Protein AF-A0A8G1UGL1-F1 (afdb_monomer)

Radius of gyration: 25.98 Å; Cα contacts (8 Å, |Δi|>4): 449; chains: 1; bounding box: 51×58×75 Å

Foldseek 3Di:
DQDPPPRDDDDPDPVPLLDDDPPPPDDDDDDDDDDDDDDPDFAAPLPLPDPQVQFADDVQDDPVCNVPHGQCFQDKHWTADPPPRDIDIGGSVCCQPPNDDPVCNVVVVVVVVVVLVVQQPAFLCVDPQSVVFADFPDDSRPAGQNHPQAWGWTQDPVRATDTGGNVCCVVPNDLVVLVVVLVVVLVVVVVVVPADQQADPLQQSFADPRSQGPDDSNPAHLCFQDWGWGAQSRPRDIDIGTSVVCVDDQNASDPVVQFHPQFCCVPPVPQQSQFDPVDPDHSRNHHLQDDDPDFTKGAAPQHRVQIDTHHSPCVSSPDHRPVCVVVDDGPVRVVVQVVCCVVPPPDDPPDDDDDPVDDPPDD

Solvent-accessible surface area (backbone atoms only — not comparable to full-atom values): 21848 Å² total; per-residue (Å²): 91,67,41,92,86,80,64,50,75,56,67,94,51,87,78,52,78,79,58,76,79,78,81,78,66,79,90,76,89,89,81,93,71,90,76,79,88,73,82,81,80,78,59,42,42,81,80,51,85,52,79,59,63,73,26,57,27,69,92,74,37,56,68,70,54,57,74,64,35,29,59,75,29,77,58,71,46,42,32,28,36,81,88,79,60,54,73,48,76,46,30,45,33,49,45,67,81,59,70,69,46,88,78,53,43,61,55,55,48,51,55,51,51,54,51,50,56,51,31,36,73,34,32,31,58,79,37,65,80,50,44,74,21,56,60,47,93,66,63,43,73,80,41,36,29,50,47,87,74,55,68,41,38,28,38,44,97,87,71,47,72,48,75,39,24,55,46,56,38,73,78,62,44,55,63,66,60,49,50,52,47,55,50,48,56,47,51,52,51,54,68,73,58,80,56,82,54,54,47,58,74,71,65,57,66,20,53,30,92,71,76,41,62,86,65,49,64,68,82,41,48,44,77,32,79,59,73,42,40,32,24,30,84,88,80,63,58,67,50,78,48,25,46,34,60,56,74,39,89,84,21,58,56,30,85,86,76,62,24,29,56,73,9,20,37,74,78,37,52,68,62,37,70,19,51,30,84,88,39,96,62,58,44,42,62,38,44,42,70,48,87,64,101,62,72,42,43,31,31,33,88,84,42,73,86,49,64,50,73,52,52,45,47,53,45,68,70,65,57,73,56,65,68,49,61,74,72,58,67,49,66,68,56,49,50,54,43,53,54,38,25,74,77,62,54,88,58,57,94,92,62,89,80,88,53,88,89,66,67,78,81,80,129

InterPro domains:
  IPR013087 Zinc finger C2H2-type [PS50157] (79-113)
  IPR025487 Treble clef zinc finger domain [PF14311] (55-106)
  IPR025487 Treble clef zinc finger domain [PF14311] (203-258)
  IPR025487 Treble clef zinc finger domain [PF14311] (272-326)

Mean predicted aligned error: 18.3 Å

Organism: NCBI:txid88074

pLDDT: mean 78.9, std 17.74, range [33.59, 98.06]

Structure (mmCIF, N/CA/C/O backbone):
data_AF-A0A8G1UGL1-F1
#
_entry.id   AF-A0A8G1UGL1-F1
#
loop_
_atom_site.group_PDB
_atom_site.id
_atom_site.type_symbol
_atom_site.label_atom_id
_atom_site.label_alt_id
_atom_site.label_comp_id
_atom_site.label_asym_id
_atom_site.label_entity_id
_atom_site.label_seq_id
_atom_site.pdbx_PDB_ins_code
_atom_site.Cartn_x
_atom_site.Cartn_y
_atom_site.Cartn_z
_atom_site.occupancy
_atom_site.B_iso_or_equiv
_atom_site.auth_seq_id
_atom_site.auth_comp_id
_atom_site.auth_asym_id
_atom_site.auth_atom_id
_atom_site.pdbx_PDB_model_num
ATOM 1 N N . MET A 1 1 ? -4.322 27.533 -19.046 1.00 50.72 1 MET A N 1
ATOM 2 C CA . MET A 1 1 ? -4.828 26.417 -18.197 1.00 50.72 1 MET A CA 1
ATOM 3 C C . MET A 1 1 ? -5.313 26.985 -16.861 1.00 50.72 1 MET A C 1
ATOM 5 O O . MET A 1 1 ? -4.743 27.972 -16.410 1.00 50.72 1 MET A O 1
ATOM 9 N N . ARG A 1 2 ? -6.354 26.414 -16.229 1.00 51.00 2 ARG A N 1
ATOM 10 C CA . ARG A 1 2 ? -6.840 26.853 -14.901 1.00 51.00 2 ARG A CA 1
ATOM 11 C C . ARG A 1 2 ? -6.054 26.141 -13.797 1.00 51.00 2 ARG A C 1
ATOM 13 O O . ARG A 1 2 ? -6.023 24.913 -13.769 1.00 51.00 2 ARG A O 1
ATOM 20 N N . CYS A 1 3 ? -5.426 26.889 -12.893 1.00 52.41 3 CYS A N 1
ATOM 21 C CA . CYS A 1 3 ? -4.728 26.309 -11.745 1.00 52.41 3 CYS A CA 1
ATOM 22 C C . CYS A 1 3 ? -5.731 25.614 -10.808 1.00 52.41 3 CYS A C 1
ATOM 24 O O . CYS A 1 3 ? -6.671 26.253 -10.334 1.00 52.41 3 CYS A O 1
ATOM 26 N N . ARG A 1 4 ? -5.524 24.325 -10.500 1.00 46.50 4 ARG A N 1
ATOM 27 C CA . ARG A 1 4 ? -6.403 23.548 -9.600 1.00 46.50 4 ARG A CA 1
ATOM 28 C C . ARG A 1 4 ? -6.321 23.970 -8.125 1.00 46.50 4 ARG A C 1
ATOM 30 O O . ARG A 1 4 ? -7.169 23.558 -7.349 1.00 46.50 4 ARG A O 1
ATOM 37 N N . TYR A 1 5 ? -5.326 24.778 -7.745 1.00 43.59 5 TYR A N 1
ATOM 38 C CA . TYR A 1 5 ? -5.121 25.212 -6.359 1.00 43.59 5 TYR A CA 1
ATOM 39 C C . TYR A 1 5 ? -5.751 26.582 -6.056 1.00 43.59 5 TYR A C 1
ATOM 41 O O . TYR A 1 5 ? -6.442 26.732 -5.057 1.00 43.59 5 TYR A O 1
ATOM 49 N N . CYS A 1 6 ? -5.560 27.583 -6.923 1.00 57.44 6 CYS A N 1
ATOM 50 C CA . CYS A 1 6 ? -6.091 28.941 -6.718 1.00 57.44 6 CYS A CA 1
ATOM 51 C C . CYS A 1 6 ? -7.208 29.337 -7.699 1.00 57.44 6 CYS A C 1
ATOM 53 O O . CYS A 1 6 ? -7.728 30.445 -7.627 1.00 57.44 6 CYS A O 1
ATOM 55 N N . GLY A 1 7 ? -7.556 28.471 -8.655 1.00 47.75 7 GLY A N 1
ATOM 56 C CA . GLY A 1 7 ? -8.639 28.706 -9.610 1.00 47.75 7 GLY A CA 1
ATOM 57 C C . GLY A 1 7 ? -8.358 29.760 -10.687 1.00 47.75 7 GLY A C 1
ATOM 58 O O . GLY A 1 7 ? -9.221 29.951 -11.544 1.00 47.75 7 GLY A O 1
ATOM 59 N N . ARG A 1 8 ? -7.184 30.412 -10.686 1.00 48.78 8 ARG A N 1
ATOM 60 C CA . ARG A 1 8 ? -6.799 31.430 -11.680 1.00 48.78 8 ARG A CA 1
ATOM 61 C C . ARG A 1 8 ? -6.580 30.797 -13.057 1.00 48.78 8 ARG A C 1
ATOM 63 O O . ARG A 1 8 ? -5.917 29.762 -13.173 1.00 48.78 8 ARG A O 1
ATOM 70 N N . LEU A 1 9 ? -7.136 31.421 -14.091 1.00 48.19 9 LEU A N 1
ATOM 71 C CA . LEU A 1 9 ? -6.815 31.134 -15.488 1.00 48.19 9 LEU A CA 1
ATOM 72 C C . LEU A 1 9 ? -5.505 31.854 -15.815 1.00 48.19 9 LEU A C 1
ATOM 74 O O . LEU A 1 9 ? -5.439 33.070 -15.682 1.00 48.19 9 LEU A O 1
ATOM 78 N N . SER A 1 10 ? -4.464 31.125 -16.207 1.00 48.38 10 SER A N 1
ATOM 79 C CA . SER A 1 10 ? -3.247 31.748 -16.732 1.00 48.38 10 SER A CA 1
ATOM 80 C C . SER A 1 10 ? -2.809 31.053 -18.014 1.00 48.38 10 SER A C 1
ATOM 82 O O . SER A 1 10 ? -2.496 29.856 -18.025 1.00 48.38 10 SER A O 1
ATOM 84 N N . ALA A 1 11 ? -2.899 31.806 -19.102 1.00 42.78 11 ALA A N 1
ATOM 85 C CA . ALA A 1 11 ? -1.934 31.888 -20.193 1.00 42.78 11 ALA A CA 1
ATOM 86 C C . ALA A 1 11 ? -2.434 33.028 -21.092 1.00 42.78 11 ALA A C 1
ATOM 88 O O . ALA A 1 11 ? -3.469 32.861 -21.732 1.00 42.78 11 ALA A O 1
ATOM 89 N N . GLU A 1 12 ? -1.751 34.175 -21.104 1.00 42.44 12 GLU A N 1
ATOM 90 C CA . GLU A 1 12 ? -2.015 35.220 -22.108 1.00 42.44 12 GLU A CA 1
ATOM 91 C C . GLU A 1 12 ? -1.013 35.139 -23.267 1.00 42.44 12 GLU A C 1
ATOM 93 O O . GLU A 1 12 ? -1.316 35.613 -24.360 1.00 42.44 12 GLU A O 1
ATOM 98 N N . ARG A 1 13 ? 0.153 34.489 -23.094 1.00 44.22 13 ARG A N 1
ATOM 99 C CA . ARG A 1 13 ? 1.129 34.266 -24.178 1.00 44.22 13 ARG A CA 1
ATOM 100 C C . ARG A 1 13 ? 1.785 32.887 -24.095 1.00 44.22 13 ARG A C 1
ATOM 102 O O . ARG A 1 13 ? 1.887 32.289 -23.026 1.00 44.22 13 ARG A O 1
ATOM 109 N N . LEU A 1 14 ? 2.280 32.393 -25.235 1.00 37.72 14 LEU A N 1
ATOM 110 C CA . LEU A 1 14 ? 2.924 31.072 -25.352 1.00 37.72 14 LEU A CA 1
ATOM 111 C C . LEU A 1 14 ? 4.138 30.877 -24.413 1.00 37.72 14 LEU A C 1
ATOM 113 O O . LEU A 1 14 ? 4.457 29.740 -24.076 1.00 37.72 14 LEU A O 1
ATOM 117 N N . GLY A 1 15 ? 4.790 31.958 -23.965 1.00 40.31 15 GLY A N 1
ATOM 118 C CA . GLY A 1 15 ? 5.927 31.919 -23.033 1.00 40.31 15 GLY A CA 1
ATOM 119 C C . GLY A 1 15 ? 5.568 31.616 -21.569 1.00 40.31 15 GLY A C 1
ATOM 120 O O . GLY A 1 15 ? 6.438 31.203 -20.806 1.00 40.31 15 GLY A O 1
ATOM 121 N N . ASP A 1 16 ? 4.296 31.735 -21.175 1.00 43.19 16 ASP A N 1
ATOM 122 C CA . ASP A 1 16 ? 3.848 31.518 -19.786 1.00 43.19 16 ASP A CA 1
ATOM 123 C C . ASP A 1 16 ? 3.685 30.031 -19.424 1.00 43.19 16 ASP A C 1
ATOM 125 O O . ASP A 1 16 ? 3.410 29.678 -18.277 1.00 43.19 16 ASP A O 1
ATOM 129 N N . ILE A 1 17 ? 3.841 29.132 -20.399 1.00 46.78 17 ILE A N 1
ATOM 130 C CA . ILE A 1 17 ? 3.654 27.684 -20.231 1.00 46.78 17 ILE A CA 1
ATOM 131 C C . ILE A 1 17 ? 4.825 27.058 -19.444 1.00 46.78 17 ILE A C 1
ATOM 133 O O . ILE A 1 17 ? 4.663 25.994 -18.849 1.00 46.78 17 ILE A O 1
ATOM 137 N N . ALA A 1 18 ? 5.982 27.732 -19.384 1.00 41.12 18 ALA A N 1
ATOM 138 C CA . ALA A 1 18 ? 7.197 27.220 -18.743 1.00 41.12 18 ALA A CA 1
ATOM 139 C C . ALA A 1 18 ? 7.292 27.488 -17.227 1.00 41.12 18 ALA A C 1
ATOM 141 O O . ALA A 1 18 ? 8.116 26.871 -16.555 1.00 41.12 18 ALA A O 1
ATOM 142 N N . PHE A 1 19 ? 6.453 28.361 -16.660 1.00 44.94 19 PHE A N 1
ATOM 143 C CA . PHE A 1 19 ? 6.471 28.665 -15.226 1.00 44.94 19 PHE A CA 1
ATOM 144 C C . PHE A 1 19 ? 5.104 28.387 -14.598 1.00 44.94 19 PHE A C 1
ATOM 146 O O . PHE A 1 19 ? 4.123 29.091 -14.828 1.00 44.94 19 PHE A O 1
ATOM 153 N N . GLY A 1 20 ? 5.046 27.333 -13.782 1.00 50.69 20 GLY A N 1
ATOM 154 C CA . GLY A 1 20 ? 3.860 26.961 -13.016 1.00 50.69 20 GLY A CA 1
ATOM 155 C C . GLY A 1 20 ? 3.333 28.092 -12.119 1.00 50.69 20 GLY A C 1
ATOM 156 O O . GLY A 1 20 ? 4.034 29.038 -11.761 1.00 50.69 20 GLY A O 1
ATOM 157 N N . CYS A 1 21 ? 2.058 27.990 -11.739 1.00 51.22 21 CYS A N 1
ATOM 158 C CA . CYS A 1 21 ? 1.380 28.973 -10.895 1.00 51.22 21 CYS A CA 1
ATOM 159 C C . CYS A 1 21 ? 2.140 29.213 -9.570 1.00 51.22 21 CYS A C 1
ATOM 161 O O . CYS A 1 21 ? 2.372 28.279 -8.805 1.00 51.22 21 CYS A O 1
ATOM 163 N N . ARG A 1 22 ? 2.469 30.477 -9.254 1.00 47.06 22 ARG A N 1
ATOM 164 C CA . ARG A 1 22 ? 3.267 30.887 -8.074 1.00 47.06 22 ARG A CA 1
ATOM 165 C C . ARG A 1 22 ? 2.589 30.683 -6.706 1.00 47.06 22 ARG A C 1
ATOM 167 O O . ARG A 1 22 ? 3.134 31.095 -5.688 1.00 47.06 22 ARG A O 1
ATOM 174 N N . CYS A 1 23 ? 1.423 30.040 -6.634 1.00 55.84 23 CYS A N 1
ATOM 175 C CA . CYS A 1 23 ? 0.722 29.792 -5.366 1.00 55.84 23 CYS A CA 1
ATOM 176 C C . CYS A 1 23 ? 1.407 28.750 -4.457 1.00 55.84 23 CYS A C 1
ATOM 178 O O . CYS A 1 23 ? 0.909 28.483 -3.368 1.00 55.84 23 CYS A O 1
ATOM 180 N N . GLY A 1 24 ? 2.532 28.166 -4.886 1.00 47.84 24 GLY A N 1
ATOM 181 C CA . GLY A 1 24 ? 3.342 27.230 -4.098 1.00 47.84 24 GLY A CA 1
ATOM 182 C C . GLY A 1 24 ? 4.200 27.862 -2.991 1.00 47.84 24 GLY A C 1
ATOM 183 O O . GLY A 1 24 ? 4.843 27.127 -2.249 1.00 47.84 24 GLY A O 1
ATOM 184 N N . ALA A 1 25 ? 4.217 29.191 -2.837 1.00 40.88 25 ALA A N 1
ATOM 185 C CA . ALA A 1 25 ? 4.893 29.844 -1.717 1.00 40.88 25 ALA A CA 1
ATOM 186 C C . ALA A 1 25 ? 3.959 29.941 -0.491 1.00 40.88 25 ALA A C 1
ATOM 188 O O . ALA A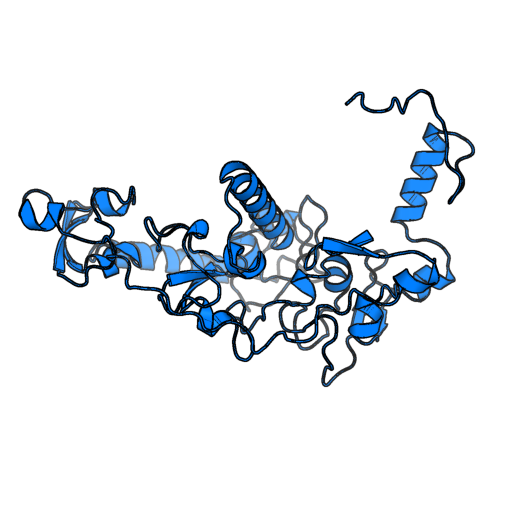 1 25 ? 3.103 30.815 -0.406 1.00 40.88 25 ALA A O 1
ATOM 189 N N . ASN A 1 26 ? 4.114 28.978 0.420 1.00 37.75 26 ASN A N 1
ATOM 190 C CA . ASN A 1 26 ? 3.747 28.965 1.845 1.00 37.75 26 ASN A CA 1
ATOM 191 C C . ASN A 1 26 ? 2.849 30.120 2.380 1.00 37.75 26 ASN A C 1
ATOM 193 O O . ASN A 1 26 ? 3.373 31.167 2.766 1.00 37.75 26 ASN A O 1
ATOM 197 N N . PRO A 1 27 ? 1.519 29.941 2.522 1.00 37.22 27 PRO A N 1
ATOM 198 C CA . PRO A 1 27 ? 0.673 30.913 3.204 1.00 37.22 27 PRO A CA 1
ATOM 199 C C . PRO A 1 27 ? 0.643 30.616 4.709 1.00 37.22 27 PRO A C 1
ATOM 201 O O . PRO A 1 27 ? -0.285 29.988 5.219 1.00 37.22 27 PRO A O 1
ATOM 204 N N . SER A 1 28 ? 1.657 31.071 5.446 1.00 42.12 28 SER A N 1
ATOM 205 C CA . SER A 1 28 ? 1.551 31.176 6.904 1.00 42.12 28 SER A CA 1
ATOM 206 C C . SER A 1 28 ? 1.088 32.584 7.292 1.00 42.12 28 SER A C 1
ATOM 208 O O . SER A 1 28 ? 1.589 33.567 6.755 1.00 42.12 28 SER A O 1
ATOM 210 N N . ARG A 1 29 ? 0.183 32.639 8.279 1.00 37.12 29 ARG A N 1
ATOM 211 C CA . ARG A 1 29 ? -0.306 33.821 9.019 1.00 37.12 29 ARG A CA 1
ATOM 212 C C . ARG A 1 29 ? -1.273 34.765 8.295 1.00 37.12 29 ARG A C 1
ATOM 214 O O . ARG A 1 29 ? -0.925 35.884 7.960 1.00 37.12 29 ARG A O 1
ATOM 221 N N . ALA A 1 30 ? -2.543 34.366 8.240 1.00 35.00 30 ALA A N 1
ATOM 222 C CA . ALA A 1 30 ? -3.666 35.254 8.578 1.00 35.00 30 ALA A CA 1
ATOM 223 C C . ALA A 1 30 ? -4.968 34.442 8.644 1.00 35.00 30 ALA A C 1
ATOM 225 O O . ALA A 1 30 ? -5.634 34.260 7.630 1.00 35.00 30 ALA A O 1
ATOM 226 N N . LYS A 1 31 ? -5.286 33.917 9.835 1.00 33.59 31 LYS A N 1
ATOM 227 C CA . LYS A 1 31 ? -6.639 33.653 10.379 1.00 33.59 31 LYS A CA 1
ATOM 228 C C . LYS A 1 31 ? -6.537 32.634 11.513 1.00 33.59 31 LYS A C 1
ATOM 230 O O . LYS A 1 31 ? -6.912 31.473 11.383 1.00 33.59 31 LYS A O 1
ATOM 235 N N . GLN A 1 32 ? -6.040 33.093 12.657 1.00 36.75 32 GLN A N 1
ATOM 236 C CA . GLN A 1 32 ? -6.561 32.581 13.917 1.00 36.75 32 GLN A CA 1
ATOM 237 C C . GLN A 1 32 ? -7.881 33.312 14.150 1.00 36.75 32 GLN A C 1
ATOM 239 O O . GLN A 1 32 ? -7.888 34.501 14.436 1.00 36.75 32 GLN A O 1
ATOM 244 N N . THR A 1 33 ? -8.998 32.616 13.960 1.00 34.00 33 THR A N 1
ATOM 245 C CA . THR A 1 33 ? -10.257 33.004 14.600 1.00 34.00 33 THR A CA 1
ATOM 246 C C . THR A 1 33 ? -10.760 31.797 15.369 1.00 34.00 33 THR A C 1
ATOM 248 O O . THR A 1 33 ? -10.736 30.664 14.885 1.00 34.00 33 THR A O 1
ATOM 251 N N . SER A 1 34 ? -11.090 32.066 16.623 1.00 38.91 34 SER A N 1
ATOM 252 C CA . SER A 1 34 ? -11.617 31.162 17.630 1.00 38.91 34 SER A CA 1
ATOM 253 C C . SER A 1 34 ? -12.810 30.366 17.095 1.00 38.91 34 SER A C 1
ATOM 255 O O . SER A 1 34 ? -13.723 30.912 16.481 1.00 38.91 34 SER A O 1
ATOM 257 N N . HIS A 1 35 ? -12.822 29.054 17.328 1.00 34.75 35 HIS A N 1
ATOM 258 C CA . HIS A 1 35 ? -14.049 28.264 17.240 1.00 34.75 35 HIS A CA 1
ATOM 259 C C . HIS A 1 35 ? -14.499 27.913 18.651 1.00 34.75 35 HIS A C 1
ATOM 261 O O . HIS A 1 35 ? -13.735 27.339 19.428 1.00 34.75 35 HIS A O 1
ATOM 267 N N . ALA A 1 36 ? -15.744 28.277 18.953 1.00 37.69 36 ALA A N 1
ATOM 268 C CA . ALA A 1 36 ? -16.461 27.844 20.139 1.00 37.69 36 ALA A CA 1
ATOM 269 C C . ALA A 1 36 ? -16.595 26.304 20.155 1.00 37.69 36 ALA A C 1
ATOM 271 O O . ALA A 1 36 ? -16.650 25.675 19.090 1.00 37.69 36 ALA A O 1
ATOM 272 N N . PRO A 1 37 ? -16.623 25.670 21.339 1.00 36.72 37 PRO A N 1
ATOM 273 C CA . PRO A 1 37 ? -16.611 24.221 21.452 1.00 36.72 37 PRO A CA 1
ATOM 274 C C . PRO A 1 37 ? -17.974 23.641 21.055 1.00 36.72 37 PRO A C 1
ATOM 276 O O . PRO A 1 37 ? -18.931 23.685 21.818 1.00 36.72 37 PRO A O 1
ATOM 279 N N . GLY A 1 38 ? -18.054 23.066 19.854 1.00 42.56 38 GLY A N 1
ATOM 280 C CA . GLY A 1 38 ? -19.166 22.202 19.462 1.00 42.56 38 GLY A CA 1
ATOM 281 C C . GLY A 1 38 ? -19.115 20.880 20.231 1.00 42.56 38 GLY A C 1
ATOM 282 O O . GLY A 1 38 ? -18.071 20.223 20.299 1.00 42.56 38 GLY A O 1
ATOM 283 N N . GLU A 1 39 ? -20.244 20.492 20.812 1.00 44.34 39 GLU A N 1
ATOM 284 C CA . GLU A 1 39 ? -20.406 19.298 21.636 1.00 44.34 39 GLU A CA 1
ATOM 285 C C . GLU A 1 39 ? -20.022 18.024 20.850 1.00 44.34 39 GLU A C 1
ATOM 287 O O . GLU A 1 39 ? -20.611 17.677 19.821 1.00 44.34 39 GLU A O 1
ATOM 292 N N . LYS A 1 40 ? -18.967 17.326 21.294 1.00 46.97 40 LYS A N 1
ATOM 293 C CA . LYS A 1 40 ? -18.433 16.124 20.629 1.00 46.97 40 LYS A CA 1
ATOM 294 C C . LYS A 1 40 ? -19.416 14.957 20.771 1.00 46.97 40 LYS A C 1
ATOM 296 O O . LYS A 1 40 ? -19.294 14.154 21.695 1.00 46.97 40 LYS A O 1
ATOM 301 N N . ARG A 1 41 ? -20.358 14.810 19.836 1.00 56.25 41 ARG A N 1
ATOM 302 C CA . ARG A 1 41 ? -21.229 13.625 19.770 1.00 56.25 41 ARG A CA 1
ATOM 303 C C . ARG A 1 41 ? -20.378 12.370 19.530 1.00 56.25 41 ARG A C 1
ATOM 305 O O . ARG A 1 41 ? -19.738 12.231 18.487 1.00 56.25 41 ARG A O 1
ATOM 312 N N . ARG A 1 42 ? -20.326 11.487 20.531 1.00 71.75 42 ARG A N 1
ATOM 313 C CA . ARG A 1 42 ? -19.524 10.255 20.525 1.00 71.75 42 ARG A CA 1
ATOM 314 C C . ARG A 1 42 ? -20.134 9.232 19.566 1.00 71.75 42 ARG A C 1
ATOM 316 O O . ARG A 1 42 ? -21.347 9.047 19.534 1.00 71.75 42 ARG A O 1
ATOM 323 N N . GLU A 1 43 ? -19.295 8.563 18.788 1.00 83.50 43 GLU A N 1
ATOM 324 C CA . GLU A 1 43 ? -19.741 7.523 17.871 1.00 83.50 43 GLU A CA 1
ATOM 325 C C . GLU A 1 43 ? -19.937 6.187 18.592 1.00 83.50 43 GLU A C 1
ATOM 327 O O . GLU A 1 43 ? -18.978 5.613 19.109 1.00 83.50 43 GLU A O 1
ATOM 332 N N . LEU A 1 44 ? -21.171 5.681 18.572 1.00 90.31 44 LEU A N 1
ATOM 333 C CA . LEU A 1 44 ? -21.541 4.416 19.203 1.00 90.31 44 LEU A CA 1
ATOM 334 C C . LEU A 1 44 ? -21.216 3.213 18.309 1.00 90.31 44 LEU A C 1
ATOM 336 O O . LEU A 1 44 ? -21.526 3.221 17.114 1.00 90.31 44 LEU A O 1
ATOM 340 N N . LEU A 1 45 ? -20.673 2.162 18.924 1.00 86.38 45 LEU A N 1
ATOM 341 C CA . LEU A 1 45 ? -20.312 0.890 18.299 1.00 86.38 45 LEU A CA 1
ATOM 342 C C . LEU A 1 45 ? -21.498 0.287 17.545 1.00 86.38 45 LEU A C 1
ATOM 344 O O . LEU A 1 45 ? -21.374 -0.033 16.366 1.00 86.38 45 LEU A O 1
ATOM 348 N N . LYS A 1 46 ? -22.668 0.226 18.186 1.00 86.75 46 LYS A N 1
ATOM 349 C CA . LYS A 1 46 ? -23.880 -0.395 17.640 1.00 86.75 46 LYS A CA 1
ATOM 350 C C . LYS A 1 46 ? -24.391 0.185 16.315 1.00 86.75 46 LYS A C 1
ATOM 352 O O . LYS A 1 46 ? -25.043 -0.528 15.566 1.00 86.75 46 LYS A O 1
ATOM 357 N N . ASN A 1 47 ? -24.047 1.434 15.972 1.00 83.44 47 ASN A N 1
ATOM 358 C CA . ASN A 1 47 ? -24.373 2.012 14.654 1.00 83.44 47 ASN A CA 1
ATOM 359 C C . ASN A 1 47 ? -23.114 2.278 13.808 1.00 83.44 47 ASN A C 1
ATOM 361 O O . ASN A 1 47 ? -23.051 3.264 13.077 1.00 83.44 47 ASN A O 1
ATOM 365 N N . SER A 1 48 ? -22.075 1.454 13.962 1.00 79.31 48 SER A N 1
ATOM 366 C CA . SER A 1 48 ? -20.858 1.526 13.138 1.00 79.31 48 SER A CA 1
ATOM 367 C C . SER A 1 48 ? -20.959 0.726 11.832 1.00 79.31 48 SER A C 1
ATOM 369 O O . SER A 1 48 ? -20.229 1.022 10.894 1.00 79.31 48 SER A O 1
ATOM 371 N N . GLY A 1 49 ? -21.835 -0.287 11.765 1.00 79.19 49 GLY A N 1
ATOM 372 C CA . GLY A 1 49 ? -21.925 -1.206 10.621 1.00 79.19 49 GLY A CA 1
ATOM 373 C C . GLY A 1 49 ? -20.689 -2.098 10.432 1.00 79.19 49 GLY A C 1
ATOM 374 O O . GLY A 1 49 ? -20.531 -2.716 9.384 1.00 79.19 49 GLY A O 1
ATOM 375 N N . LEU A 1 50 ? -19.788 -2.153 11.418 1.00 81.25 50 LEU A N 1
ATOM 376 C CA . LEU A 1 50 ? -18.529 -2.883 11.303 1.00 81.25 50 LEU A CA 1
ATOM 377 C C . LEU A 1 50 ? -18.723 -4.396 11.509 1.00 81.25 50 LEU A C 1
ATOM 379 O O . LEU A 1 50 ? -19.519 -4.794 12.360 1.00 81.25 50 LEU A O 1
ATOM 383 N N . PRO A 1 51 ? -17.920 -5.256 10.847 1.00 81.31 51 PRO A N 1
ATOM 384 C CA . PRO A 1 51 ? -17.996 -6.713 11.018 1.00 81.31 51 PRO A CA 1
ATOM 385 C C . PRO A 1 51 ? -17.823 -7.197 12.467 1.00 81.31 51 PRO A C 1
ATOM 387 O O . PRO A 1 51 ? -18.299 -8.269 12.831 1.00 81.31 51 PRO A O 1
ATOM 390 N N . VAL A 1 52 ? -17.170 -6.394 13.316 1.00 86.38 52 VAL A N 1
ATOM 391 C CA . VAL A 1 52 ? -16.978 -6.676 14.748 1.00 86.38 52 VAL A CA 1
ATOM 392 C C . VAL A 1 52 ? -18.302 -6.794 15.517 1.00 86.38 52 VAL A C 1
ATOM 394 O O . VAL A 1 52 ? -18.338 -7.416 16.573 1.00 86.38 52 VAL A O 1
ATOM 397 N N . LEU A 1 53 ? -19.405 -6.244 14.992 1.00 89.81 53 LEU A N 1
ATOM 398 C CA . LEU A 1 53 ? -20.728 -6.366 15.614 1.00 89.81 53 LEU A CA 1
ATOM 399 C C . LEU A 1 53 ? -21.191 -7.822 15.698 1.00 89.81 53 LEU A C 1
ATOM 401 O O . LEU A 1 53 ? -21.799 -8.197 16.694 1.00 89.81 53 LEU A O 1
ATOM 405 N N . GLY A 1 54 ? -20.819 -8.660 14.724 1.00 90.31 54 GLY A N 1
ATOM 406 C CA . GLY A 1 54 ? -21.111 -10.097 14.753 1.00 90.31 54 GLY A CA 1
ATOM 407 C C . GLY A 1 54 ? -20.373 -10.866 15.855 1.00 90.31 54 GLY A C 1
ATOM 408 O O . GLY A 1 54 ? -20.696 -12.020 16.110 1.00 90.31 54 GLY A O 1
ATOM 409 N N . TRP A 1 55 ? -19.397 -10.239 16.518 1.00 95.06 55 TRP A N 1
ATOM 410 C CA . TRP A 1 55 ? -18.647 -10.833 17.624 1.00 95.06 55 TRP A CA 1
ATOM 411 C C . TRP A 1 55 ? -19.192 -10.413 18.994 1.00 95.06 55 TRP A C 1
ATOM 413 O O . TRP A 1 55 ? -18.724 -10.921 20.013 1.00 95.06 55 TRP A O 1
ATOM 423 N N . TRP A 1 56 ? -20.124 -9.456 19.067 1.00 95.12 56 TRP A N 1
ATOM 424 C CA . TRP A 1 56 ? -20.615 -8.950 20.348 1.00 95.12 56 TRP A CA 1
ATOM 425 C C . TRP A 1 56 ? -21.415 -10.022 21.097 1.00 95.12 56 TRP A C 1
ATOM 427 O O . TRP A 1 56 ? -22.393 -10.563 20.581 1.00 95.12 56 TRP A O 1
ATOM 437 N N . HIS A 1 57 ? -21.044 -10.312 22.346 1.00 95.88 57 HIS A N 1
ATOM 438 C CA . HIS A 1 57 ? -21.780 -11.283 23.154 1.00 95.88 57 HIS A CA 1
ATOM 439 C C . HIS A 1 57 ? -22.945 -10.608 23.892 1.00 95.88 57 HIS A C 1
ATOM 441 O O . HIS A 1 57 ? -22.776 -10.110 25.004 1.00 95.88 57 HIS A O 1
ATOM 447 N N . HIS A 1 58 ? -24.139 -10.602 23.294 1.00 93.38 58 HIS A N 1
ATOM 448 C CA . HIS A 1 58 ? -25.311 -9.904 23.850 1.00 93.38 58 HIS A CA 1
ATOM 449 C C . HIS A 1 58 ? -25.742 -10.398 25.238 1.00 93.38 58 HIS A C 1
ATOM 451 O O . HIS A 1 58 ? -26.123 -9.583 26.062 1.00 93.38 58 HIS A O 1
ATOM 457 N N . GLU A 1 59 ? -25.638 -11.698 25.524 1.00 93.06 59 GLU A N 1
ATOM 458 C CA . GLU A 1 59 ? -26.042 -12.242 26.836 1.00 93.06 59 GLU A CA 1
ATOM 459 C C . GLU A 1 59 ? -25.024 -11.961 27.952 1.00 93.06 59 GLU A C 1
ATOM 461 O O . GLU A 1 59 ? -25.381 -11.940 29.124 1.00 93.06 59 GLU A O 1
ATOM 466 N N . ALA A 1 60 ? -23.748 -11.764 27.602 1.00 92.69 60 ALA A N 1
ATOM 467 C CA . ALA A 1 60 ? -22.664 -11.597 28.572 1.00 92.69 60 ALA A CA 1
ATOM 468 C C . ALA A 1 60 ? -22.337 -10.120 28.833 1.00 92.69 60 ALA A C 1
ATOM 470 O O . ALA A 1 60 ? -21.623 -9.807 29.781 1.00 92.69 60 ALA A O 1
ATOM 471 N N . ASN A 1 61 ? -22.856 -9.211 28.002 1.00 94.19 61 ASN A N 1
ATOM 472 C CA . ASN A 1 61 ? -22.741 -7.773 28.195 1.00 94.19 61 ASN A CA 1
ATOM 473 C C . ASN A 1 61 ? -24.107 -7.171 28.509 1.00 94.19 61 ASN A C 1
ATOM 475 O O . ASN A 1 61 ? -25.091 -7.450 27.830 1.00 94.19 61 ASN A O 1
ATOM 479 N N . GLY A 1 62 ? -24.158 -6.267 29.481 1.00 91.56 62 GLY A N 1
ATOM 480 C CA . GLY A 1 62 ? -25.389 -5.558 29.816 1.00 91.56 62 GLY A CA 1
ATOM 481 C C . GLY A 1 62 ? -25.862 -4.629 28.692 1.00 91.56 62 GLY A C 1
ATOM 482 O O . GLY A 1 62 ? -25.066 -4.090 27.915 1.00 91.56 62 GLY A O 1
ATOM 483 N N . THR A 1 63 ? -27.165 -4.348 28.660 1.00 90.44 63 THR A N 1
ATOM 484 C CA . THR A 1 63 ? -27.786 -3.402 27.713 1.00 90.44 63 THR A CA 1
ATOM 485 C C . THR A 1 63 ? -27.125 -2.022 27.761 1.00 90.44 63 THR A C 1
ATOM 487 O O . THR A 1 63 ? -26.813 -1.449 26.721 1.00 90.44 63 THR A O 1
ATOM 490 N N . ALA A 1 64 ? -26.785 -1.522 28.953 1.00 89.62 64 ALA A N 1
ATOM 491 C CA . ALA A 1 64 ? -26.065 -0.259 29.116 1.00 89.62 64 ALA A CA 1
ATOM 492 C C . ALA A 1 64 ? -24.682 -0.256 28.434 1.00 89.62 64 ALA A C 1
ATOM 494 O O . ALA A 1 64 ? -24.250 0.772 27.905 1.00 89.62 64 ALA A O 1
ATOM 495 N N . GLN A 1 65 ? -23.975 -1.392 28.409 1.00 90.94 65 GLN A N 1
ATOM 496 C CA . GLN A 1 65 ? -22.694 -1.498 27.706 1.00 90.94 65 GLN A CA 1
ATOM 497 C C . GLN A 1 65 ? -22.902 -1.422 26.191 1.00 90.94 65 GLN A C 1
ATOM 499 O O . GLN A 1 65 ? -22.173 -0.684 25.533 1.00 90.94 65 GLN A O 1
ATOM 504 N N . TRP A 1 66 ? -23.917 -2.100 25.652 1.00 93.38 66 TRP A N 1
ATOM 505 C CA . TRP A 1 66 ? -24.261 -2.041 24.227 1.00 93.38 66 TRP A CA 1
ATOM 506 C C . TRP A 1 66 ? -24.682 -0.636 23.774 1.00 93.38 66 TRP A C 1
ATOM 508 O O . TRP A 1 66 ? -24.229 -0.132 22.745 1.00 93.38 66 TRP A O 1
ATOM 518 N N . GLU A 1 67 ? -25.497 0.031 24.587 1.00 90.62 67 GLU A N 1
ATOM 519 C CA . GLU A 1 67 ? -26.036 1.359 24.297 1.00 90.62 67 GLU A CA 1
ATOM 520 C C . GLU A 1 67 ? -24.974 2.468 24.356 1.00 90.62 67 GLU A C 1
ATOM 522 O O . GLU A 1 67 ? -25.078 3.467 23.643 1.00 90.62 67 GLU A O 1
ATOM 527 N N . THR A 1 68 ? -23.926 2.292 25.171 1.00 90.81 68 THR A N 1
ATOM 528 C CA . THR A 1 68 ? -22.922 3.338 25.443 1.00 90.81 68 THR A CA 1
ATOM 529 C C . THR A 1 68 ? -21.522 3.041 24.909 1.00 90.81 68 THR A C 1
ATOM 531 O O . THR A 1 68 ? -20.649 3.915 24.982 1.00 90.81 68 THR A O 1
ATOM 534 N N . ALA A 1 69 ? -21.256 1.831 24.407 1.00 90.81 69 ALA A N 1
ATOM 535 C CA . ALA A 1 69 ? -19.963 1.486 23.827 1.00 90.81 69 ALA A CA 1
ATOM 536 C C . ALA A 1 69 ? -19.687 2.358 22.599 1.00 90.81 69 ALA A C 1
ATOM 538 O O . ALA A 1 69 ? -20.509 2.461 21.690 1.00 90.81 69 ALA A O 1
ATOM 539 N N . THR A 1 70 ? -18.510 2.980 22.559 1.00 88.69 70 THR A N 1
ATOM 540 C CA . THR A 1 70 ? -18.037 3.766 21.416 1.00 88.69 70 THR A CA 1
ATOM 541 C C . THR A 1 70 ? -17.003 2.979 20.623 1.00 88.69 70 THR A C 1
ATOM 543 O O . THR A 1 70 ? -16.319 2.126 21.182 1.00 88.69 70 THR A O 1
ATOM 546 N N . VAL A 1 71 ? -16.824 3.296 19.339 1.00 81.62 71 VAL A N 1
ATOM 547 C CA . VAL A 1 71 ? -15.817 2.630 18.479 1.00 81.62 71 VAL A CA 1
ATOM 548 C C . VAL A 1 71 ? -14.374 2.794 18.986 1.00 81.62 71 VAL A C 1
ATOM 550 O O . VAL A 1 71 ? -13.503 1.985 18.695 1.00 81.62 71 VAL A O 1
ATOM 553 N N . THR A 1 72 ? -14.116 3.811 19.808 1.00 82.81 72 THR A N 1
ATOM 554 C CA . THR A 1 72 ? -12.818 4.062 20.454 1.00 82.81 72 THR A CA 1
ATOM 555 C C . THR A 1 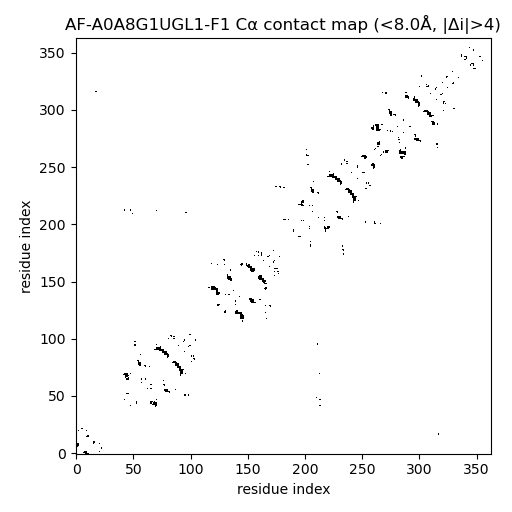72 ? -12.747 3.594 21.909 1.00 82.81 72 THR A C 1
ATOM 557 O O . THR A 1 72 ? -11.777 3.901 22.601 1.00 82.81 72 THR A O 1
ATOM 560 N N . ALA A 1 73 ? -13.776 2.911 22.422 1.00 88.00 73 ALA A N 1
ATOM 561 C CA . ALA A 1 73 ? -13.831 2.559 23.834 1.00 88.00 73 ALA A CA 1
ATOM 562 C C . ALA A 1 73 ? -12.683 1.612 24.217 1.00 88.00 73 ALA A C 1
ATOM 564 O O . ALA A 1 73 ? -12.456 0.586 23.583 1.00 88.00 73 ALA A O 1
ATOM 565 N N . VAL A 1 74 ? -11.977 1.950 25.294 1.00 90.00 74 VAL A N 1
ATOM 566 C CA . VAL A 1 74 ? -10.898 1.120 25.859 1.00 90.00 74 VAL A CA 1
ATOM 567 C C . VAL A 1 74 ? -11.396 0.148 26.930 1.00 90.00 74 VAL A C 1
ATOM 569 O O . VAL A 1 74 ? -10.606 -0.625 27.457 1.00 90.00 74 VAL A O 1
ATOM 572 N N . ARG A 1 75 ? -12.695 0.184 27.255 1.00 91.38 75 ARG A N 1
ATOM 573 C CA . ARG A 1 75 ? -13.311 -0.737 28.216 1.00 91.38 75 ARG A CA 1
ATOM 574 C C . ARG A 1 75 ? -13.344 -2.156 27.650 1.00 91.38 75 ARG A C 1
ATOM 576 O O . ARG A 1 75 ? -13.551 -2.332 26.445 1.00 91.38 75 ARG A O 1
ATOM 583 N N . GLU A 1 76 ? -13.173 -3.133 28.527 1.00 95.38 76 GLU A N 1
ATOM 584 C CA . GLU A 1 76 ? -13.296 -4.547 28.190 1.00 95.38 76 GLU A CA 1
ATOM 585 C C . GLU A 1 76 ? -14.756 -4.982 28.222 1.00 95.38 76 GLU A C 1
ATOM 587 O O . GLU A 1 76 ? -15.535 -4.553 29.075 1.00 95.38 76 GLU A O 1
ATOM 592 N N . VAL A 1 77 ? -15.122 -5.793 27.238 1.00 96.19 77 VAL A N 1
ATOM 593 C CA . VAL A 1 77 ? -16.456 -6.370 27.070 1.00 96.19 77 VAL A CA 1
ATOM 594 C C . VAL A 1 77 ? -16.301 -7.817 26.613 1.00 96.19 77 VAL A C 1
ATOM 596 O O . VAL A 1 77 ? -15.230 -8.217 26.147 1.00 96.19 77 VAL A O 1
ATOM 599 N N . ALA A 1 78 ? -17.360 -8.602 26.760 1.00 97.00 78 ALA A N 1
ATOM 600 C CA . ALA A 1 78 ? -17.400 -9.983 26.315 1.00 97.00 78 ALA A CA 1
ATOM 601 C C . ALA A 1 78 ? -17.634 -10.081 24.799 1.00 97.00 78 ALA A C 1
ATOM 603 O O . ALA A 1 78 ? -18.504 -9.419 24.228 1.00 97.00 78 ALA A O 1
ATOM 604 N N . TRP A 1 79 ? -16.889 -10.965 24.156 1.00 96.56 79 TRP A N 1
ATOM 605 C CA . TRP A 1 79 ? -16.979 -11.288 22.739 1.00 96.56 79 TRP A CA 1
ATOM 606 C C . TRP A 1 79 ? -17.231 -12.780 22.568 1.00 96.56 79 TRP A C 1
ATOM 608 O O . TRP A 1 79 ? -16.868 -13.590 23.423 1.00 96.56 79 TRP A O 1
ATOM 618 N N . ARG A 1 80 ? -17.841 -13.143 21.443 1.00 96.75 80 ARG A N 1
ATOM 619 C CA . ARG A 1 80 ? -18.026 -14.515 20.986 1.00 96.75 80 ARG A CA 1
ATOM 620 C C . ARG A 1 80 ? -17.449 -14.629 19.584 1.00 96.75 80 ARG A C 1
ATOM 622 O O . ARG A 1 80 ? -17.878 -13.917 18.683 1.00 96.75 80 ARG A O 1
ATOM 629 N N . CYS A 1 81 ? -16.474 -15.510 19.399 1.00 95.06 81 CYS A N 1
ATOM 630 C CA . CYS A 1 81 ? -15.949 -15.789 18.069 1.00 95.06 81 CYS A CA 1
ATOM 631 C C . CYS A 1 81 ? -17.041 -16.462 17.212 1.00 95.06 81 CYS A C 1
ATOM 633 O O . CYS A 1 81 ? -17.606 -17.458 17.666 1.00 95.06 81 CYS A O 1
ATOM 635 N N . PRO A 1 82 ? -17.342 -15.965 16.000 1.00 92.88 82 PRO A N 1
ATOM 636 C CA . PRO A 1 82 ? -18.315 -16.591 15.110 1.00 92.88 82 PRO A CA 1
ATOM 637 C C . PRO A 1 82 ? -17.810 -17.919 14.530 1.00 92.88 82 PRO A C 1
ATOM 639 O O . PRO A 1 82 ? -18.625 -18.784 14.234 1.00 92.88 82 PRO A O 1
ATOM 642 N N . ASP A 1 83 ? -16.490 -18.101 14.417 1.00 90.94 83 ASP A N 1
ATOM 643 C CA . ASP A 1 83 ? -15.897 -19.280 13.777 1.00 90.94 83 ASP A CA 1
ATOM 644 C C . ASP A 1 83 ? -15.852 -20.494 14.714 1.00 90.94 83 ASP A C 1
ATOM 646 O O . ASP A 1 83 ? -16.199 -21.602 14.320 1.00 90.94 83 ASP A O 1
ATOM 650 N N . CYS A 1 84 ? -15.432 -20.299 15.970 1.00 93.44 84 CYS A N 1
ATOM 651 C CA . CYS A 1 84 ? -15.285 -21.392 16.940 1.00 93.44 84 CYS A CA 1
ATOM 652 C C . CYS A 1 84 ? -16.202 -21.283 18.164 1.00 93.44 84 CYS A C 1
ATOM 654 O O . CYS A 1 84 ? -16.166 -22.138 19.044 1.00 93.44 84 CYS A O 1
ATOM 656 N N . GLY A 1 85 ? -16.991 -20.212 18.280 1.00 94.81 85 GLY A N 1
ATOM 657 C CA . GLY A 1 85 ? -17.891 -19.996 19.412 1.00 94.81 85 GLY A CA 1
ATOM 658 C C . GLY A 1 85 ? -17.215 -19.581 20.723 1.00 94.81 85 GLY A C 1
ATOM 659 O O . GLY A 1 85 ? -17.938 -19.298 21.682 1.00 94.81 85 GLY A O 1
ATOM 660 N N . LEU A 1 86 ? -15.876 -19.509 20.784 1.00 95.50 86 LEU A N 1
ATOM 661 C CA . LEU A 1 86 ? -15.140 -19.153 22.002 1.00 95.50 86 LEU A CA 1
ATOM 662 C C . LEU A 1 86 ? -15.616 -17.810 22.558 1.00 95.50 86 LEU A C 1
ATOM 664 O O . LEU A 1 86 ? -15.654 -16.805 21.841 1.00 95.50 86 LEU A O 1
ATOM 668 N N . ARG A 1 87 ? -15.914 -17.800 23.857 1.00 96.69 87 ARG A N 1
ATOM 669 C CA . ARG A 1 87 ? -16.237 -16.600 24.627 1.00 96.69 87 ARG A CA 1
ATOM 670 C C . ARG A 1 87 ? -14.962 -16.059 25.268 1.00 96.69 87 ARG A C 1
ATOM 672 O O . ARG A 1 87 ? -14.230 -16.817 25.895 1.00 96.69 87 ARG A O 1
ATOM 679 N N . PHE A 1 88 ? -14.688 -14.770 25.108 1.00 95.88 88 PHE A N 1
ATOM 680 C CA . PHE A 1 88 ? -13.495 -14.128 25.667 1.00 95.88 88 PHE A CA 1
ATOM 681 C C . PHE A 1 88 ? -13.738 -12.641 25.926 1.00 95.88 88 PHE A C 1
ATOM 683 O O . PHE A 1 88 ? -14.656 -12.052 25.359 1.00 95.88 88 PHE A O 1
ATOM 690 N N . THR A 1 89 ? -12.925 -12.016 26.773 1.00 96.25 89 THR A N 1
ATOM 691 C CA . THR A 1 89 ? -12.986 -10.574 27.031 1.00 96.25 89 THR A CA 1
ATOM 692 C C . THR A 1 89 ? -11.886 -9.847 26.271 1.00 96.25 89 THR A C 1
ATOM 694 O O . THR A 1 89 ? -10.757 -10.320 26.159 1.00 96.25 89 THR A O 1
ATOM 697 N N . ALA A 1 90 ? -12.222 -8.692 25.701 1.00 93.81 90 ALA A N 1
ATOM 698 C CA . ALA A 1 90 ? -11.256 -7.822 25.039 1.00 93.81 90 ALA A CA 1
ATOM 699 C C . ALA A 1 90 ? -11.769 -6.382 24.989 1.00 93.81 90 ALA A C 1
ATOM 701 O O . ALA A 1 90 ? -12.975 -6.119 25.061 1.00 93.81 90 ALA A O 1
ATOM 702 N N . ARG A 1 91 ? -10.847 -5.431 24.824 1.00 94.75 91 ARG A N 1
ATOM 703 C CA . ARG A 1 91 ? -11.190 -4.017 24.628 1.00 94.75 91 ARG A CA 1
ATOM 704 C C . ARG A 1 91 ? -11.919 -3.821 23.304 1.00 94.75 91 ARG A C 1
ATOM 706 O O . ARG A 1 91 ? -11.483 -4.353 22.283 1.00 94.75 91 ARG A O 1
ATOM 713 N N . VAL A 1 92 ? -12.955 -2.979 23.301 1.00 90.44 92 VAL A N 1
ATOM 714 C CA . VAL A 1 92 ? -13.681 -2.612 22.069 1.00 90.44 92 VAL A CA 1
ATOM 715 C C . VAL A 1 92 ? -12.723 -2.094 21.005 1.00 90.44 92 VAL A C 1
ATOM 717 O O . VAL A 1 92 ? -12.696 -2.625 19.900 1.00 90.44 92 VAL A O 1
ATOM 720 N N . SER A 1 93 ? -11.863 -1.137 21.349 1.00 85.62 93 SER A N 1
ATOM 721 C CA . SER A 1 93 ? -10.864 -0.616 20.419 1.00 85.62 93 SER A CA 1
ATOM 722 C C . SER A 1 93 ? -9.948 -1.712 19.860 1.00 85.62 93 SER A C 1
ATOM 724 O O . SER A 1 93 ? -9.669 -1.707 18.668 1.00 85.62 93 SER A O 1
ATOM 726 N N . HIS A 1 94 ? -9.509 -2.685 20.663 1.00 87.19 94 HIS A N 1
ATOM 727 C CA . HIS A 1 94 ? -8.645 -3.767 20.179 1.00 87.19 94 HIS A CA 1
ATOM 728 C C . HIS A 1 94 ? -9.356 -4.632 19.132 1.00 87.19 94 HIS A C 1
ATOM 730 O O . HIS A 1 94 ? -8.810 -4.857 18.055 1.00 87.19 94 HIS A O 1
ATOM 736 N N . MET A 1 95 ? -10.606 -5.014 19.394 1.00 89.69 95 MET A N 1
ATOM 737 C CA . MET A 1 95 ? -11.411 -5.803 18.459 1.00 89.69 95 MET A CA 1
ATOM 738 C C . MET A 1 95 ? -11.740 -5.064 17.155 1.00 89.69 95 MET A C 1
ATOM 740 O O . MET A 1 95 ? -11.987 -5.712 16.141 1.00 89.69 95 MET A O 1
ATOM 744 N N . LEU A 1 96 ? -11.704 -3.726 17.133 1.00 82.06 96 LEU A N 1
ATOM 745 C CA . LEU A 1 96 ? -11.805 -2.965 15.883 1.00 82.06 96 LEU A CA 1
ATOM 746 C C . LEU A 1 96 ? -10.510 -3.006 15.061 1.00 82.06 96 LEU A C 1
ATOM 748 O O . LEU A 1 96 ? -10.580 -3.202 13.850 1.00 82.06 96 LEU A O 1
ATOM 752 N N . HIS A 1 97 ? -9.348 -2.805 15.691 1.00 73.75 97 HIS A N 1
ATOM 753 C CA . HIS A 1 97 ? -8.067 -2.689 14.976 1.00 73.75 97 HIS A CA 1
ATOM 754 C C . HIS A 1 97 ? -7.447 -4.045 14.621 1.00 73.75 97 HIS A C 1
ATOM 756 O O . HIS A 1 97 ? -6.804 -4.176 13.583 1.00 73.75 97 HIS A O 1
ATOM 762 N N . ALA A 1 98 ? -7.631 -5.046 15.478 1.00 78.31 98 ALA A N 1
ATOM 763 C CA . ALA A 1 98 ? -6.989 -6.348 15.380 1.00 78.31 98 ALA A CA 1
ATOM 764 C C . ALA A 1 98 ? -7.945 -7.443 15.875 1.00 78.31 98 ALA A C 1
ATOM 766 O O . ALA A 1 98 ? -7.685 -8.113 16.871 1.00 78.31 98 ALA A O 1
ATOM 767 N N . ARG A 1 99 ? -9.082 -7.612 15.181 1.00 85.75 99 ARG A N 1
ATOM 768 C CA . ARG A 1 99 ? -10.046 -8.683 15.483 1.00 85.75 99 ARG A CA 1
ATOM 769 C C . ARG A 1 99 ? -9.345 -10.043 15.411 1.00 85.75 99 ARG A C 1
ATOM 771 O O . ARG A 1 99 ? -8.949 -10.480 14.335 1.00 85.75 99 ARG A O 1
ATOM 778 N N . GLN A 1 100 ? -9.151 -10.688 16.553 1.00 88.44 100 GLN A N 1
ATOM 779 C CA . GLN A 1 100 ? -8.464 -11.972 16.643 1.00 88.44 100 GLN A CA 1
ATOM 780 C C . GLN A 1 100 ? -9.144 -12.805 17.721 1.00 88.44 100 GLN A C 1
ATOM 782 O O . GLN A 1 100 ? -9.378 -12.338 18.835 1.00 88.44 100 GLN A O 1
ATOM 787 N N . CYS A 1 101 ? -9.481 -14.045 17.380 1.00 92.44 101 CYS A N 1
ATOM 788 C CA . CYS A 1 101 ? -9.901 -15.025 18.370 1.00 92.44 101 CYS A CA 1
ATOM 789 C C . CYS A 1 101 ? -8.646 -15.652 18.994 1.00 92.44 101 CYS A C 1
ATOM 791 O O . CYS A 1 101 ? -7.843 -16.205 18.241 1.00 92.44 101 CYS A O 1
ATOM 793 N N . PRO A 1 102 ? -8.491 -15.659 20.330 1.00 92.75 102 PRO A N 1
ATOM 794 C CA . PRO A 1 102 ? -7.327 -16.261 20.986 1.00 92.75 102 PRO A CA 1
ATOM 795 C C . PRO A 1 102 ? -7.096 -17.740 20.644 1.00 92.75 102 PRO A C 1
ATOM 797 O O . PRO A 1 102 ? -5.955 -18.185 20.620 1.00 92.75 102 PRO A O 1
ATOM 800 N N . ALA A 1 103 ? -8.161 -18.496 20.351 1.00 93.19 103 ALA A N 1
ATOM 801 C CA . ALA A 1 103 ? -8.053 -19.901 19.954 1.00 93.19 103 ALA A CA 1
ATOM 802 C C . ALA A 1 103 ? -7.842 -20.104 18.445 1.00 93.19 103 ALA A C 1
ATOM 804 O O . ALA A 1 103 ? -7.127 -21.024 18.056 1.00 93.19 103 ALA A O 1
ATOM 805 N N . CYS A 1 104 ? -8.443 -19.276 17.581 1.00 93.12 104 CYS A N 1
ATOM 806 C CA . CYS A 1 104 ? -8.295 -19.453 16.129 1.00 93.12 104 CYS A CA 1
ATOM 807 C C . CYS A 1 104 ? -7.019 -18.813 15.580 1.00 93.12 104 CYS A C 1
ATOM 809 O O . CYS A 1 104 ? -6.457 -19.316 14.612 1.00 93.12 104 CYS A O 1
ATOM 811 N N . GLU A 1 105 ? -6.545 -17.718 16.179 1.00 92.62 105 GLU A N 1
ATOM 812 C CA . GLU A 1 105 ? -5.390 -16.978 15.667 1.00 92.62 105 GLU A CA 1
ATOM 813 C C . GLU A 1 105 ? -4.102 -17.816 15.598 1.00 92.62 105 GLU A C 1
ATOM 815 O O . GLU A 1 105 ? -3.418 -17.712 14.581 1.00 92.62 105 GLU A O 1
ATOM 820 N N . PRO A 1 106 ? -3.756 -18.677 16.579 1.00 93.50 106 PRO A N 1
ATOM 821 C CA . PRO A 1 106 ? -2.596 -19.559 16.450 1.00 93.50 106 PRO A CA 1
ATOM 822 C C . PRO A 1 106 ? -2.679 -20.470 15.221 1.00 93.50 106 PRO A C 1
ATOM 824 O O . PRO A 1 106 ? -1.701 -20.603 14.489 1.00 93.50 106 PRO A O 1
ATOM 827 N N . ARG A 1 107 ? -3.864 -21.033 14.947 1.00 93.25 107 ARG A N 1
ATOM 828 C CA . ARG A 1 107 ? -4.107 -21.870 13.765 1.00 93.25 107 ARG A CA 1
ATOM 829 C C . ARG A 1 107 ? -3.982 -21.063 12.475 1.00 93.25 107 ARG A C 1
ATOM 831 O O . ARG A 1 107 ? -3.234 -21.458 11.590 1.00 93.25 107 ARG A O 1
ATOM 838 N N . HIS A 1 108 ? -4.637 -19.908 12.390 1.00 90.00 108 HIS A N 1
ATOM 839 C CA . HIS A 1 108 ? -4.534 -19.034 11.218 1.00 90.00 108 HIS A CA 1
ATOM 840 C C . HIS A 1 108 ? -3.110 -18.535 10.980 1.00 90.00 108 HIS A C 1
ATOM 842 O O . HIS A 1 108 ? -2.679 -18.404 9.838 1.00 90.00 108 HIS A O 1
ATOM 848 N N . ARG A 1 109 ? -2.354 -18.266 12.046 1.00 92.00 109 ARG A N 1
ATOM 849 C CA . ARG A 1 109 ? -0.939 -17.920 11.944 1.00 92.00 109 ARG A CA 1
ATOM 850 C C . ARG A 1 109 ? -0.131 -19.078 11.379 1.00 92.00 109 ARG A C 1
ATOM 852 O O . ARG A 1 109 ? 0.563 -18.863 10.396 1.00 92.00 109 ARG A O 1
ATOM 859 N N . ALA A 1 110 ? -0.293 -20.283 11.921 1.00 94.00 110 ALA A N 1
ATOM 860 C CA . ALA A 1 110 ? 0.379 -21.472 11.409 1.00 94.00 110 ALA A CA 1
ATOM 861 C C . ALA A 1 110 ? 0.041 -21.740 9.929 1.00 94.00 110 ALA A C 1
ATOM 863 O O . ALA A 1 110 ? 0.929 -22.057 9.145 1.00 94.00 110 ALA A O 1
ATOM 864 N N . GLU A 1 111 ? -1.216 -21.546 9.515 1.00 94.12 111 GLU A N 1
ATOM 865 C CA . GLU A 1 111 ? -1.646 -21.662 8.112 1.00 94.12 111 GLU A CA 1
ATOM 866 C C . GLU A 1 111 ? -0.947 -20.630 7.200 1.00 94.12 111 GLU A C 1
ATOM 868 O O . GLU A 1 111 ? -0.487 -20.970 6.102 1.00 94.12 111 GLU A O 1
ATOM 873 N N . ARG A 1 112 ? -0.833 -19.369 7.650 1.00 93.00 112 ARG A N 1
ATOM 874 C CA . ARG A 1 112 ? -0.115 -18.304 6.923 1.00 93.00 112 ARG A CA 1
ATOM 875 C C . ARG A 1 112 ? 1.383 -18.589 6.845 1.00 93.00 112 ARG A C 1
ATOM 877 O O . ARG A 1 112 ? 1.955 -18.463 5.765 1.00 93.00 112 ARG A O 1
ATOM 884 N N . ASP A 1 113 ? 1.990 -19.013 7.948 1.00 93.88 113 ASP A N 1
ATOM 885 C CA . ASP A 1 113 ? 3.418 -19.323 8.028 1.00 93.88 113 ASP A CA 1
ATOM 886 C C . ASP A 1 113 ? 3.760 -20.523 7.137 1.00 93.88 113 ASP A C 1
ATOM 888 O O . ASP A 1 113 ? 4.687 -20.449 6.335 1.00 93.88 113 ASP A O 1
ATOM 892 N N . ALA A 1 114 ? 2.950 -21.586 7.170 1.00 95.38 114 ALA A N 1
ATOM 893 C CA . ALA A 1 114 ? 3.105 -22.735 6.280 1.00 95.38 114 ALA A CA 1
ATOM 894 C C . ALA A 1 114 ? 2.949 -22.350 4.802 1.00 95.38 114 ALA A C 1
ATOM 896 O O . ALA A 1 114 ? 3.626 -22.899 3.935 1.00 95.38 114 ALA A O 1
ATOM 897 N N . THR A 1 115 ? 2.052 -21.411 4.493 1.00 94.75 115 THR A N 1
ATOM 898 C CA . THR A 1 115 ? 1.895 -20.893 3.127 1.00 94.75 115 THR A CA 1
ATOM 899 C C . THR A 1 115 ? 3.121 -20.113 2.683 1.00 94.75 115 THR A C 1
ATOM 901 O O . THR A 1 115 ? 3.611 -20.336 1.579 1.00 94.75 115 THR A O 1
ATOM 904 N N . LEU A 1 116 ? 3.651 -19.249 3.547 1.00 93.62 116 LEU A N 1
ATOM 905 C CA . LEU A 1 116 ? 4.877 -18.517 3.266 1.00 93.62 116 LEU A CA 1
ATOM 906 C C . LEU A 1 116 ? 6.063 -19.468 3.068 1.00 93.62 116 LEU A C 1
ATOM 908 O O . LEU A 1 116 ? 6.832 -19.269 2.135 1.00 93.62 116 LEU A O 1
ATOM 912 N N . GLU A 1 117 ? 6.180 -20.513 3.889 1.00 95.19 117 GLU A N 1
ATOM 913 C CA . GLU A 1 117 ? 7.256 -21.502 3.782 1.00 95.19 117 GLU A CA 1
ATOM 914 C C . GLU A 1 117 ? 7.208 -22.266 2.457 1.00 95.19 117 GLU A C 1
ATOM 916 O O . GLU A 1 117 ? 8.234 -22.415 1.800 1.00 95.19 117 GLU A O 1
ATOM 921 N N . ARG A 1 118 ? 6.014 -22.660 1.991 1.00 96.19 118 ARG A N 1
ATOM 922 C CA . ARG A 1 118 ? 5.866 -23.238 0.645 1.00 96.19 118 ARG A CA 1
ATOM 923 C C . ARG A 1 118 ? 6.343 -22.262 -0.430 1.00 96.19 118 ARG A C 1
ATOM 925 O O . ARG A 1 118 ? 7.166 -22.626 -1.260 1.00 96.19 118 ARG A O 1
ATOM 932 N N . LEU A 1 119 ? 5.901 -21.004 -0.372 1.00 96.50 119 LEU A N 1
ATOM 933 C CA . LEU A 1 119 ? 6.280 -19.986 -1.358 1.00 96.50 119 LEU A CA 1
ATOM 934 C C . LEU A 1 119 ? 7.781 -19.643 -1.352 1.00 96.50 119 LEU A C 1
ATOM 936 O O . LEU A 1 119 ? 8.278 -19.114 -2.345 1.00 96.50 119 LEU A O 1
ATOM 940 N N . ARG A 1 120 ? 8.523 -19.922 -0.272 1.00 96.25 120 ARG A N 1
ATOM 941 C CA . ARG A 1 120 ? 9.986 -19.722 -0.235 1.00 96.25 120 ARG A CA 1
ATOM 942 C C . ARG A 1 120 ? 10.738 -20.668 -1.159 1.00 96.25 120 ARG A C 1
ATOM 944 O O . ARG A 1 120 ? 11.816 -20.304 -1.615 1.00 96.25 120 ARG A O 1
ATOM 951 N N . ILE A 1 121 ? 10.174 -21.843 -1.424 1.00 95.88 121 ILE A N 1
ATOM 952 C CA . ILE A 1 121 ? 10.776 -22.871 -2.279 1.00 95.88 121 ILE A CA 1
ATOM 953 C C . ILE A 1 121 ? 10.032 -23.060 -3.604 1.00 95.88 121 ILE A C 1
ATOM 955 O O . ILE A 1 121 ? 10.473 -23.849 -4.428 1.00 95.88 121 ILE A O 1
ATOM 959 N N . THR A 1 122 ? 8.931 -22.339 -3.836 1.00 97.88 122 THR A N 1
ATOM 960 C CA . THR A 1 122 ? 8.211 -22.337 -5.118 1.00 97.88 122 THR A CA 1
ATOM 961 C C . THR A 1 122 ? 8.893 -21.380 -6.102 1.00 97.88 122 THR A C 1
ATOM 963 O O . THR A 1 122 ? 8.957 -20.179 -5.812 1.00 97.88 122 THR A O 1
ATOM 966 N N . PRO A 1 123 ? 9.393 -21.852 -7.257 1.00 98.06 123 PRO A N 1
ATOM 967 C CA . PRO A 1 123 ? 9.861 -20.995 -8.340 1.00 98.06 123 PRO A CA 1
ATOM 968 C C . PRO A 1 123 ? 8.733 -20.147 -8.932 1.00 98.06 123 PRO A C 1
ATOM 970 O O . PRO A 1 123 ? 7.579 -20.570 -8.992 1.00 98.06 123 PRO A O 1
ATOM 973 N N . VAL A 1 124 ? 9.061 -18.966 -9.451 1.00 97.69 124 VAL A N 1
ATOM 974 C CA . VAL A 1 124 ? 8.098 -18.093 -10.138 1.00 97.69 124 VAL A CA 1
ATOM 975 C C . VAL A 1 124 ? 7.436 -18.802 -11.321 1.00 97.69 124 VAL A C 1
ATOM 977 O O . VAL A 1 124 ? 6.237 -18.632 -11.537 1.00 97.69 124 VAL A O 1
ATOM 980 N N . ALA A 1 125 ? 8.188 -19.631 -12.048 1.00 97.56 125 ALA A N 1
ATOM 981 C CA . ALA A 1 125 ? 7.691 -20.381 -13.199 1.00 97.56 125 ALA A CA 1
ATOM 982 C C . ALA A 1 125 ? 6.561 -21.380 -12.876 1.00 97.56 125 ALA A C 1
ATOM 984 O O . ALA A 1 125 ? 5.854 -21.799 -13.788 1.00 97.56 125 ALA A O 1
ATOM 985 N N . GLU A 1 126 ? 6.375 -21.758 -11.608 1.00 97.94 126 GLU A N 1
ATOM 986 C CA . GLU A 1 126 ? 5.312 -22.683 -11.193 1.00 97.94 126 GLU A CA 1
ATOM 987 C C . GLU A 1 126 ? 3.972 -21.988 -10.915 1.00 97.94 126 GLU A C 1
ATOM 989 O O . GLU A 1 126 ? 2.952 -22.663 -10.779 1.00 97.94 126 GLU A O 1
ATOM 994 N N . LEU A 1 127 ? 3.945 -20.651 -10.848 1.00 97.44 127 LEU A N 1
ATOM 995 C CA . LEU A 1 127 ? 2.724 -19.875 -10.624 1.00 97.44 127 LEU A CA 1
ATOM 996 C C . LEU A 1 127 ? 2.299 -19.164 -11.918 1.00 97.44 127 LEU A C 1
ATOM 998 O O . LEU A 1 127 ? 2.938 -18.174 -12.296 1.00 97.44 127 LEU A O 1
ATOM 1002 N N . PRO A 1 128 ? 1.220 -19.611 -12.596 1.00 96.44 128 PRO A N 1
ATOM 1003 C CA . PRO A 1 128 ? 0.789 -19.048 -13.875 1.00 96.44 128 PRO A CA 1
ATOM 1004 C C . PRO A 1 128 ? 0.585 -17.531 -13.843 1.00 96.44 128 PRO A C 1
ATOM 1006 O O . PRO A 1 128 ? 1.008 -16.842 -14.766 1.00 96.44 128 PRO A O 1
ATOM 1009 N N . GLU A 1 129 ? 0.015 -16.988 -12.764 1.00 93.25 129 GLU A N 1
ATOM 1010 C CA . GLU A 1 129 ? -0.228 -15.550 -12.618 1.00 93.25 129 GLU A CA 1
ATOM 1011 C C . GLU A 1 129 ? 1.055 -14.707 -12.552 1.00 93.25 129 GLU A C 1
ATOM 1013 O O . GLU A 1 129 ? 1.047 -13.528 -12.920 1.00 93.25 129 GLU A O 1
ATOM 1018 N N . LEU A 1 130 ? 2.156 -15.291 -12.070 1.00 96.81 130 LEU A N 1
ATOM 1019 C CA . LEU A 1 130 ? 3.455 -14.630 -12.030 1.00 96.81 130 LEU A CA 1
ATOM 1020 C C . LEU A 1 130 ? 4.211 -14.841 -13.332 1.00 96.81 130 LEU A C 1
ATOM 1022 O O . LEU A 1 130 ? 4.787 -13.881 -13.838 1.00 96.81 130 LEU A O 1
ATOM 1026 N N . LEU A 1 131 ? 4.177 -16.058 -13.877 1.00 97.56 131 LEU A N 1
ATOM 1027 C CA . LEU A 1 131 ? 4.827 -16.401 -15.135 1.00 97.56 131 LEU A CA 1
ATOM 1028 C C . LEU A 1 131 ? 4.253 -15.592 -16.305 1.00 97.56 131 LEU A C 1
ATOM 1030 O O . LEU A 1 131 ? 5.016 -15.037 -17.089 1.00 97.56 131 LEU A O 1
ATOM 1034 N N . GLU A 1 132 ? 2.927 -15.458 -16.392 1.00 96.62 132 GLU A N 1
ATOM 1035 C CA . GLU A 1 132 ? 2.263 -14.659 -17.433 1.00 96.62 132 GLU A CA 1
ATOM 1036 C C . GLU A 1 132 ? 2.683 -13.186 -17.376 1.00 96.62 132 GLU A C 1
ATOM 1038 O O . GLU A 1 132 ? 2.801 -12.511 -18.399 1.00 96.62 132 GLU A O 1
ATOM 1043 N N . ALA A 1 133 ? 2.926 -12.680 -16.168 1.00 96.56 133 ALA A N 1
ATOM 1044 C CA . ALA A 1 133 ? 3.360 -11.315 -15.957 1.00 96.56 133 ALA A CA 1
ATOM 1045 C C . ALA A 1 133 ? 4.889 -11.163 -15.923 1.00 96.56 133 ALA A C 1
ATOM 1047 O O . ALA A 1 133 ? 5.346 -10.042 -15.719 1.00 96.56 133 ALA A O 1
ATOM 1048 N N . TRP A 1 134 ? 5.689 -12.221 -16.078 1.00 97.31 134 TRP A N 1
ATOM 1049 C CA . TRP A 1 134 ? 7.146 -12.145 -15.945 1.00 97.31 134 TRP A CA 1
ATOM 1050 C C . TRP A 1 134 ? 7.769 -11.370 -17.110 1.00 97.31 134 TRP A C 1
ATOM 1052 O O . TRP A 1 134 ? 7.438 -11.595 -18.272 1.00 97.31 134 TRP A O 1
ATOM 1062 N N . ALA A 1 135 ? 8.656 -10.427 -16.800 1.00 95.81 135 ALA A N 1
ATOM 1063 C CA . ALA A 1 135 ? 9.347 -9.599 -17.790 1.00 95.81 135 ALA A CA 1
ATOM 1064 C C . ALA A 1 135 ? 10.790 -9.275 -17.365 1.00 95.81 135 ALA A C 1
ATOM 1066 O O . ALA A 1 135 ? 11.342 -8.251 -17.772 1.00 95.81 135 ALA A O 1
ATOM 1067 N N . ASP A 1 136 ? 11.355 -10.096 -16.482 1.00 95.44 136 ASP A N 1
ATOM 1068 C CA . ASP A 1 136 ? 12.739 -9.988 -16.038 1.00 95.44 136 ASP A CA 1
ATOM 1069 C C . ASP A 1 136 ? 13.639 -10.870 -16.908 1.00 95.44 136 ASP A C 1
ATOM 1071 O O . ASP A 1 136 ? 13.177 -11.861 -17.477 1.00 95.44 136 ASP A O 1
ATOM 1075 N N . ASP A 1 137 ? 14.912 -10.493 -17.008 1.00 93.88 137 ASP A N 1
ATOM 1076 C CA . ASP A 1 137 ? 15.900 -11.205 -17.821 1.00 93.88 137 ASP A CA 1
ATOM 1077 C C . ASP A 1 137 ? 16.380 -12.489 -17.110 1.00 93.88 137 ASP A C 1
ATOM 1079 O O . ASP A 1 137 ? 16.898 -13.405 -17.749 1.00 93.88 137 ASP A O 1
ATOM 1083 N N . GLU A 1 138 ? 16.197 -12.572 -15.786 1.00 95.06 138 GLU A N 1
ATOM 1084 C CA . GLU A 1 138 ? 16.488 -13.766 -14.990 1.00 95.06 138 GLU A CA 1
ATOM 1085 C C . GLU A 1 138 ? 15.495 -14.909 -15.288 1.00 95.06 138 GLU A C 1
ATOM 1087 O O . GLU A 1 138 ? 14.293 -14.678 -15.465 1.00 95.06 138 GLU A O 1
ATOM 1092 N N . ASP A 1 139 ? 15.980 -16.159 -15.319 1.00 96.69 139 ASP A N 1
ATOM 1093 C CA . ASP A 1 139 ? 15.123 -17.333 -15.539 1.00 96.69 139 ASP A CA 1
ATOM 1094 C C . ASP A 1 139 ? 14.106 -17.464 -14.381 1.00 96.69 139 ASP A C 1
ATOM 1096 O O . ASP A 1 139 ? 14.498 -17.645 -13.223 1.00 96.69 139 ASP A O 1
ATOM 1100 N N . PRO A 1 140 ? 12.784 -17.427 -14.643 1.00 96.44 140 PRO A N 1
ATOM 1101 C CA . PRO A 1 140 ? 11.770 -17.550 -13.594 1.00 96.44 140 PRO A CA 1
ATOM 1102 C C . PRO A 1 140 ? 11.787 -18.911 -12.873 1.00 96.44 140 PRO A C 1
ATOM 1104 O O . PRO A 1 140 ? 11.113 -19.069 -11.854 1.00 96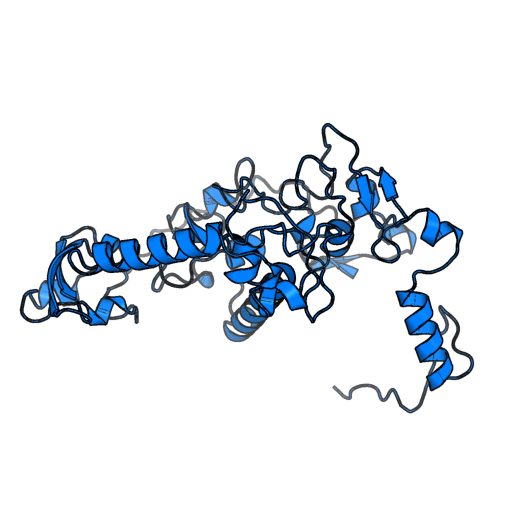.44 140 PRO A O 1
ATOM 1107 N N . ARG A 1 141 ? 12.533 -19.907 -13.371 1.00 97.12 141 ARG A N 1
ATOM 1108 C CA . ARG A 1 141 ? 12.762 -21.191 -12.686 1.00 97.12 141 ARG A CA 1
ATOM 1109 C C . ARG A 1 141 ? 13.796 -21.104 -11.563 1.00 97.12 141 ARG A C 1
ATOM 1111 O O . ARG A 1 141 ? 13.807 -21.977 -10.702 1.00 97.12 141 ARG A O 1
ATOM 1118 N N . THR A 1 142 ? 14.657 -20.086 -11.563 1.00 95.81 142 THR A N 1
ATOM 1119 C CA . THR A 1 142 ? 15.702 -19.901 -10.540 1.00 95.81 142 THR A CA 1
ATOM 1120 C C . THR A 1 142 ? 15.326 -18.859 -9.490 1.00 95.81 142 THR A C 1
ATOM 1122 O O . THR A 1 142 ? 15.982 -18.767 -8.455 1.00 95.81 142 THR A O 1
ATOM 1125 N N . VAL A 1 143 ? 14.254 -18.097 -9.723 1.00 96.81 143 VAL A N 1
ATOM 1126 C CA . VAL A 1 143 ? 13.731 -17.101 -8.782 1.00 96.81 143 VAL A CA 1
ATOM 1127 C C . VAL A 1 143 ? 12.577 -17.688 -7.980 1.00 96.81 143 VAL A C 1
ATOM 1129 O O . VAL A 1 143 ? 11.584 -18.130 -8.551 1.00 96.81 143 VAL A O 1
ATOM 1132 N N . PHE A 1 144 ? 12.667 -17.636 -6.652 1.00 97.25 144 PHE A N 1
ATOM 1133 C CA . PHE A 1 144 ? 11.629 -18.145 -5.753 1.00 97.25 144 PHE A CA 1
ATOM 1134 C C . PHE A 1 144 ? 10.658 -17.053 -5.302 1.00 97.25 144 PHE A C 1
ATOM 1136 O O . PHE A 1 144 ? 11.055 -15.919 -5.024 1.00 97.25 144 PHE A O 1
ATOM 1143 N N . VAL A 1 145 ? 9.377 -17.405 -5.170 1.00 96.69 145 VAL A N 1
ATOM 1144 C CA . VAL A 1 145 ? 8.284 -16.450 -4.936 1.00 96.69 145 VAL A CA 1
ATOM 1145 C C . VAL A 1 145 ? 8.506 -15.619 -3.670 1.00 96.69 145 VAL A C 1
ATOM 1147 O O . VAL A 1 145 ? 8.375 -14.395 -3.710 1.00 96.69 145 VAL A O 1
ATOM 1150 N N . ALA A 1 146 ? 8.864 -16.267 -2.560 1.00 94.00 146 ALA A N 1
ATOM 1151 C CA . ALA A 1 146 ? 9.176 -15.634 -1.277 1.00 94.00 146 ALA A CA 1
ATOM 1152 C C . ALA A 1 146 ? 10.659 -15.768 -0.880 1.00 94.00 146 ALA A C 1
ATOM 1154 O O . ALA A 1 146 ? 10.955 -15.790 0.312 1.00 94.00 146 ALA A O 1
ATOM 1155 N N . GLY A 1 147 ? 11.566 -15.890 -1.856 1.00 87.38 147 GLY A N 1
ATOM 1156 C CA . GLY A 1 147 ? 12.990 -16.156 -1.627 1.00 87.38 147 GLY A CA 1
ATOM 1157 C C . GLY A 1 147 ? 13.766 -14.964 -1.056 1.00 87.38 147 GLY A C 1
ATOM 1158 O O . GLY A 1 147 ? 13.700 -14.662 0.132 1.00 87.38 147 GLY A O 1
ATOM 1159 N N . ASP A 1 148 ? 14.522 -14.279 -1.913 1.00 85.50 148 ASP A N 1
ATOM 1160 C CA . ASP A 1 148 ? 15.463 -13.207 -1.546 1.00 85.50 148 ASP A CA 1
ATOM 1161 C C . ASP A 1 148 ? 14.790 -11.851 -1.241 1.00 85.50 148 ASP A C 1
ATOM 1163 O O . ASP A 1 148 ? 15.447 -10.898 -0.823 1.00 85.50 148 ASP A O 1
ATOM 1167 N N . GLY A 1 149 ? 13.476 -11.736 -1.472 1.00 82.38 149 GLY A N 1
ATOM 1168 C CA . GLY A 1 149 ? 12.748 -10.466 -1.394 1.00 82.38 149 GLY A CA 1
ATOM 1169 C C . GLY A 1 149 ? 13.154 -9.458 -2.476 1.00 82.38 149 GLY A C 1
ATOM 1170 O O . GLY A 1 149 ? 12.722 -8.302 -2.431 1.00 82.38 149 GLY A O 1
ATOM 1171 N N . GLY A 1 150 ? 13.958 -9.887 -3.448 1.00 87.12 150 GLY A N 1
ATOM 1172 C CA . GLY A 1 150 ? 14.485 -9.070 -4.519 1.00 87.12 150 GLY A CA 1
ATOM 1173 C C . GLY A 1 150 ? 13.381 -8.586 -5.451 1.00 87.12 150 GLY A C 1
ATOM 1174 O O . GLY A 1 150 ? 12.355 -9.235 -5.660 1.00 87.12 150 GLY A O 1
ATOM 1175 N N . LEU A 1 151 ? 13.580 -7.394 -6.003 1.00 93.12 151 LEU A N 1
ATOM 1176 C CA . LEU A 1 151 ? 12.650 -6.807 -6.960 1.00 93.12 151 LEU A CA 1
ATOM 1177 C C . LEU A 1 151 ? 12.912 -7.398 -8.345 1.00 93.12 151 LEU A C 1
ATOM 1179 O O . LEU A 1 151 ? 14.068 -7.567 -8.734 1.00 93.12 151 LEU A O 1
ATOM 1183 N N . ARG A 1 152 ? 11.843 -7.696 -9.082 1.00 95.00 152 ARG A N 1
ATOM 1184 C CA . ARG A 1 152 ? 11.886 -8.261 -10.435 1.00 95.00 152 ARG A CA 1
ATOM 1185 C C . ARG A 1 152 ? 10.933 -7.511 -11.349 1.00 95.00 152 ARG A C 1
ATOM 1187 O O . ARG A 1 152 ? 9.981 -6.874 -10.879 1.00 95.00 152 ARG A O 1
ATOM 1194 N N . ARG A 1 153 ? 11.244 -7.483 -12.640 1.00 95.19 153 ARG A N 1
ATOM 1195 C CA . ARG A 1 153 ? 10.436 -6.808 -13.656 1.00 95.19 153 ARG A CA 1
ATOM 1196 C C . ARG A 1 153 ? 9.251 -7.696 -14.012 1.00 95.19 153 ARG A C 1
ATOM 1198 O O . ARG A 1 153 ? 9.401 -8.838 -14.428 1.00 95.19 153 ARG A O 1
ATOM 1205 N N . PHE A 1 154 ? 8.058 -7.139 -13.874 1.00 94.50 154 PHE A N 1
ATOM 1206 C CA . PHE A 1 154 ? 6.835 -7.736 -14.392 1.00 94.50 154 PHE A CA 1
ATOM 1207 C C . PHE A 1 154 ? 6.267 -6.852 -15.497 1.00 94.50 154 PHE A C 1
ATOM 1209 O O . PHE A 1 154 ? 6.529 -5.653 -15.518 1.00 94.50 154 PHE A O 1
ATOM 1216 N N . ARG A 1 155 ? 5.432 -7.409 -16.370 1.00 95.06 155 ARG A N 1
ATOM 1217 C CA . ARG A 1 155 ? 4.578 -6.708 -17.326 1.00 95.06 155 ARG A CA 1
ATOM 1218 C C . ARG A 1 155 ? 3.139 -7.161 -17.117 1.00 95.06 155 ARG A C 1
ATOM 1220 O O . ARG A 1 155 ? 2.771 -8.280 -17.443 1.00 95.06 155 ARG A O 1
ATOM 1227 N N . CYS A 1 156 ? 2.298 -6.287 -16.573 1.00 92.69 156 CYS A N 1
ATOM 1228 C CA . CYS A 1 156 ? 0.895 -6.637 -16.349 1.00 92.69 156 CYS A CA 1
ATOM 1229 C C . CYS A 1 156 ? 0.069 -6.558 -17.651 1.00 92.69 156 CYS A C 1
ATOM 1231 O O . CYS A 1 156 ? 0.489 -5.881 -18.594 1.00 92.69 156 CYS A O 1
ATOM 1233 N N . PRO A 1 157 ? -1.158 -7.117 -17.696 1.00 90.38 157 PRO A N 1
ATOM 1234 C CA . PRO A 1 157 ? -2.007 -7.102 -18.898 1.00 90.38 157 PRO A CA 1
ATOM 1235 C C . PRO A 1 157 ? -2.353 -5.704 -19.435 1.00 90.38 157 PRO A C 1
ATOM 1237 O O . PRO A 1 157 ? -2.675 -5.536 -20.606 1.00 90.38 157 PRO A O 1
ATOM 1240 N N . ARG A 1 158 ? -2.268 -4.668 -18.588 1.00 85.50 158 ARG A N 1
ATOM 1241 C CA . ARG A 1 158 ? -2.440 -3.259 -18.993 1.00 85.50 158 ARG A CA 1
ATOM 1242 C C . ARG A 1 158 ? -1.158 -2.611 -19.534 1.00 85.50 158 ARG A C 1
ATOM 1244 O O . ARG A 1 158 ? -1.142 -1.404 -19.746 1.00 85.50 158 ARG A O 1
ATOM 1251 N N . GLY A 1 159 ? -0.089 -3.384 -19.718 1.00 84.94 159 GLY A N 1
ATOM 1252 C CA . GLY A 1 159 ? 1.198 -2.925 -20.240 1.00 84.94 159 GLY A CA 1
ATOM 1253 C C . GLY A 1 159 ? 2.038 -2.115 -19.250 1.00 84.94 159 GLY A C 1
ATOM 1254 O O . GLY A 1 159 ? 2.988 -1.459 -19.662 1.00 84.94 159 GLY A O 1
ATOM 1255 N N . HIS A 1 160 ? 1.703 -2.116 -17.954 1.00 88.44 160 HIS A N 1
ATOM 1256 C CA . HIS A 1 160 ? 2.566 -1.503 -16.941 1.00 88.44 160 HIS A CA 1
ATOM 1257 C C . HIS A 1 160 ? 3.716 -2.444 -16.592 1.00 88.44 160 HIS A C 1
ATOM 1259 O O . HIS A 1 160 ? 3.483 -3.645 -16.461 1.00 88.44 160 HIS A O 1
ATOM 1265 N N . HIS A 1 161 ? 4.897 -1.879 -16.330 1.00 90.69 161 HIS A N 1
ATOM 1266 C CA . HIS A 1 161 ? 6.111 -2.639 -16.037 1.00 90.69 161 HIS A CA 1
ATOM 1267 C C . HIS A 1 161 ? 6.568 -2.472 -14.575 1.00 90.69 161 HIS A C 1
ATOM 1269 O O . HIS A 1 161 ? 7.513 -1.725 -14.315 1.00 90.69 161 HIS A O 1
ATOM 1275 N N . PRO A 1 162 ? 5.852 -3.016 -13.571 1.00 84.38 162 PRO A N 1
ATOM 1276 C CA . PRO A 1 162 ? 6.238 -2.800 -12.186 1.00 84.38 162 PRO A CA 1
ATOM 1277 C C . PRO A 1 162 ? 7.496 -3.585 -11.815 1.00 84.38 162 PRO A C 1
ATOM 1279 O O . PRO A 1 162 ? 7.634 -4.757 -12.151 1.00 84.38 162 PRO A O 1
ATOM 1282 N N . TRP A 1 163 ? 8.363 -2.934 -11.040 1.00 87.56 163 TRP A N 1
ATOM 1283 C CA . TRP A 1 163 ? 9.522 -3.553 -10.411 1.00 87.56 163 TRP A CA 1
ATOM 1284 C C . TRP A 1 163 ? 9.205 -3.825 -8.939 1.00 87.56 163 TRP A C 1
ATOM 1286 O O . TRP A 1 163 ? 9.174 -2.914 -8.108 1.00 87.56 163 TRP A O 1
ATOM 1296 N N . VAL A 1 164 ? 8.829 -5.064 -8.640 1.00 91.81 164 VAL A N 1
ATOM 1297 C CA . VAL A 1 164 ? 8.317 -5.495 -7.330 1.00 91.81 164 VAL A CA 1
ATOM 1298 C C . VAL A 1 164 ? 8.788 -6.915 -7.041 1.00 91.81 164 VAL A C 1
ATOM 1300 O O . VAL A 1 164 ? 9.124 -7.646 -7.967 1.00 91.81 164 VAL A O 1
ATOM 1303 N N . SER A 1 165 ? 8.815 -7.326 -5.772 1.00 95.94 165 SER A N 1
ATOM 1304 C CA . SER A 1 165 ? 9.118 -8.725 -5.466 1.00 95.94 165 SER A CA 1
ATOM 1305 C C . SER A 1 165 ? 8.001 -9.652 -5.960 1.00 95.94 165 SER A C 1
ATOM 1307 O O . SER A 1 165 ? 6.828 -9.246 -5.932 1.00 95.94 165 SER A O 1
ATOM 1309 N N . PRO A 1 166 ? 8.323 -10.896 -6.363 1.00 97.38 166 PRO A N 1
ATOM 1310 C CA . PRO A 1 166 ? 7.318 -11.856 -6.811 1.00 97.38 166 PRO A CA 1
ATOM 1311 C C . PRO A 1 166 ? 6.206 -12.067 -5.779 1.00 97.38 166 PRO A C 1
ATOM 1313 O O . PRO A 1 166 ? 5.028 -11.956 -6.115 1.00 97.38 166 PRO A O 1
ATOM 1316 N N . LEU A 1 167 ? 6.560 -12.221 -4.495 1.00 95.94 167 LEU A N 1
ATOM 1317 C CA . LEU A 1 167 ? 5.595 -12.331 -3.398 1.00 95.94 167 LEU A CA 1
ATOM 1318 C C . LEU A 1 167 ? 4.611 -11.158 -3.356 1.00 95.94 167 LEU A C 1
ATOM 1320 O O . LEU A 1 167 ? 3.414 -11.348 -3.135 1.00 95.94 167 LEU A O 1
ATOM 1324 N N . ARG A 1 168 ? 5.098 -9.927 -3.551 1.00 93.62 168 ARG A N 1
ATOM 1325 C CA . ARG A 1 168 ? 4.257 -8.727 -3.495 1.00 93.62 168 ARG A CA 1
ATOM 1326 C C . ARG A 1 168 ? 3.360 -8.600 -4.726 1.00 93.62 168 ARG A C 1
ATOM 1328 O O . ARG A 1 168 ? 2.227 -8.132 -4.592 1.00 93.62 168 ARG A O 1
ATOM 1335 N N . TYR A 1 169 ? 3.856 -8.982 -5.904 1.00 94.75 169 TYR A N 1
ATOM 1336 C CA . TYR A 1 169 ? 3.045 -9.036 -7.119 1.00 94.75 169 TYR A CA 1
ATOM 1337 C C . TYR A 1 169 ? 1.955 -10.103 -6.992 1.00 94.75 169 TYR A C 1
ATOM 1339 O O . TYR A 1 169 ? 0.801 -9.801 -7.270 1.00 94.75 169 TYR A O 1
ATOM 1347 N N . LEU A 1 170 ? 2.277 -11.283 -6.457 1.00 95.31 170 LEU A N 1
ATOM 1348 C CA . LEU A 1 170 ? 1.309 -12.349 -6.187 1.00 95.31 170 LEU A CA 1
ATOM 1349 C C . LEU A 1 170 ? 0.182 -11.870 -5.263 1.00 95.31 170 LEU A C 1
ATOM 1351 O O . LEU A 1 170 ? -0.997 -11.973 -5.585 1.00 95.31 170 LEU A O 1
ATOM 1355 N N . HIS A 1 171 ? 0.544 -11.278 -4.124 1.00 91.19 171 HIS A N 1
ATOM 1356 C CA . HIS A 1 171 ? -0.433 -10.876 -3.111 1.00 91.19 171 HIS A CA 1
ATOM 1357 C C . HIS A 1 171 ? -1.296 -9.685 -3.515 1.00 91.19 171 HIS A C 1
ATOM 1359 O O . HIS A 1 171 ? -2.360 -9.467 -2.936 1.00 91.19 171 HIS A O 1
ATOM 1365 N N . SER A 1 172 ? -0.805 -8.808 -4.388 1.00 88.75 172 SER A N 1
ATOM 1366 C CA . SER A 1 172 ? -1.446 -7.503 -4.554 1.00 88.75 172 SER A CA 1
ATOM 1367 C C . SER A 1 172 ? -1.464 -6.964 -5.987 1.00 88.75 172 SER A C 1
ATOM 1369 O O . SER A 1 172 ? -1.991 -5.872 -6.237 1.00 88.75 172 SER A O 1
ATOM 1371 N N . GLY A 1 173 ? -0.901 -7.703 -6.936 1.00 92.81 173 GLY A N 1
ATOM 1372 C CA . GLY A 1 173 ? -0.847 -7.374 -8.353 1.00 92.81 173 GLY A CA 1
ATOM 1373 C C . GLY A 1 173 ? -0.087 -6.086 -8.665 1.00 92.81 173 GLY A C 1
ATOM 1374 O O . GLY A 1 173 ? 0.603 -5.492 -7.828 1.00 92.81 173 GLY A O 1
ATOM 1375 N N . CYS A 1 174 ? -0.272 -5.608 -9.896 1.00 90.25 174 CYS A N 1
ATOM 1376 C CA . CYS A 1 174 ? 0.389 -4.410 -10.397 1.00 90.25 174 CYS A CA 1
ATOM 1377 C C . CYS A 1 174 ? 0.059 -3.152 -9.549 1.00 90.25 174 CYS A C 1
ATOM 1379 O O . CYS A 1 174 ? -1.112 -2.754 -9.468 1.00 90.25 174 CYS A O 1
ATOM 1381 N N . PRO A 1 175 ? 1.065 -2.459 -8.972 1.00 81.56 175 PRO A N 1
ATOM 1382 C CA . PRO A 1 175 ? 0.863 -1.255 -8.161 1.00 81.56 175 PRO A CA 1
ATOM 1383 C C . PRO A 1 175 ? 0.244 -0.092 -8.947 1.00 81.56 175 PRO A C 1
ATOM 1385 O O . PRO A 1 175 ? -0.557 0.664 -8.393 1.00 81.56 175 PRO A O 1
ATOM 1388 N N . SER A 1 176 ? 0.550 0.036 -10.241 1.00 82.69 176 SER A N 1
ATOM 1389 C CA . SER A 1 176 ? -0.050 1.055 -11.111 1.00 82.69 176 SER A CA 1
ATOM 1390 C C . SER A 1 176 ? -1.543 0.803 -11.319 1.00 82.69 176 SER A C 1
ATOM 1392 O O . SER A 1 176 ? -2.351 1.708 -11.124 1.00 82.69 176 SER A O 1
ATOM 1394 N N . CYS A 1 177 ? -1.939 -0.439 -11.624 1.00 83.00 177 CYS A N 1
ATOM 1395 C CA . CYS A 1 177 ? -3.351 -0.806 -11.767 1.00 83.00 177 CYS A CA 1
ATOM 1396 C C . CYS A 1 177 ? -4.136 -0.556 -10.478 1.00 83.00 177 CYS A C 1
ATOM 1398 O O . CYS A 1 177 ? -5.237 -0.008 -10.524 1.00 83.00 177 CYS A O 1
ATOM 1400 N N . ARG A 1 178 ? -3.550 -0.910 -9.331 1.00 86.31 178 ARG A N 1
ATOM 1401 C CA . ARG A 1 178 ? -4.148 -0.659 -8.017 1.00 86.31 178 ARG A CA 1
ATOM 1402 C C . ARG A 1 178 ? -4.320 0.832 -7.755 1.00 86.31 178 ARG A C 1
ATOM 1404 O O . ARG A 1 178 ? -5.393 1.250 -7.347 1.00 86.31 178 ARG A O 1
ATOM 1411 N N . SER A 1 179 ? -3.305 1.636 -8.070 1.00 72.38 179 SER A N 1
ATOM 1412 C CA . SER A 1 179 ? -3.354 3.092 -7.894 1.00 72.38 179 SER A CA 1
ATOM 1413 C C . SER A 1 179 ? -4.418 3.746 -8.778 1.00 72.38 179 SER A C 1
ATOM 1415 O O . SER A 1 179 ? -5.131 4.639 -8.323 1.00 72.38 179 SER A O 1
ATOM 1417 N N . LEU A 1 180 ? -4.566 3.280 -10.023 1.00 74.94 180 LEU A N 1
ATOM 1418 C CA . LEU A 1 180 ? -5.628 3.732 -10.924 1.00 74.94 180 LEU A CA 1
ATOM 1419 C C . LEU A 1 180 ? -7.013 3.361 -10.385 1.00 74.94 180 LEU A C 1
ATOM 1421 O O . LEU A 1 180 ? -7.895 4.217 -10.384 1.00 74.94 180 LEU A O 1
ATOM 1425 N N . LYS A 1 181 ? -7.185 2.133 -9.874 1.00 77.25 181 LYS A N 1
ATOM 1426 C CA . LYS A 1 181 ? -8.431 1.695 -9.229 1.00 77.25 181 LYS A CA 1
ATOM 1427 C C . LYS A 1 181 ? -8.763 2.568 -8.018 1.00 77.25 181 LYS A C 1
ATOM 1429 O O . LYS A 1 181 ? -9.816 3.183 -7.995 1.00 77.25 181 LYS A O 1
ATOM 1434 N N . THR A 1 182 ? -7.824 2.739 -7.088 1.00 69.38 182 THR A N 1
ATOM 1435 C CA . THR A 1 182 ? -8.011 3.608 -5.915 1.00 69.38 182 THR A CA 1
ATOM 1436 C C . THR A 1 182 ? -8.342 5.050 -6.307 1.00 69.38 182 THR A C 1
ATOM 1438 O O . THR A 1 182 ? -9.147 5.704 -5.648 1.00 69.38 182 THR A O 1
ATOM 1441 N N . SER A 1 183 ? -7.744 5.575 -7.382 1.00 59.91 183 SER A N 1
ATOM 1442 C CA . SER A 1 183 ? -8.084 6.912 -7.873 1.00 59.91 183 SER A CA 1
ATOM 1443 C C . SER A 1 183 ? -9.497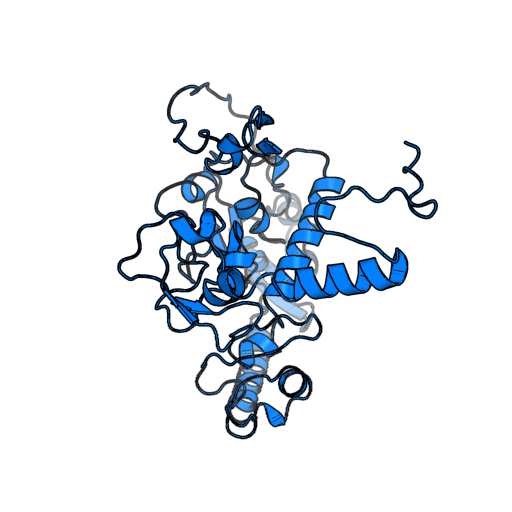 6.986 -8.450 1.00 59.91 183 SER A C 1
ATOM 1445 O O . SER A 1 183 ? -10.141 8.016 -8.261 1.00 59.91 183 SER A O 1
ATOM 1447 N N . ALA A 1 184 ? -9.957 5.948 -9.150 1.00 67.94 184 ALA A N 1
ATOM 1448 C CA . ALA A 1 184 ? -11.313 5.870 -9.685 1.00 67.94 184 ALA A CA 1
ATOM 1449 C C . ALA A 1 184 ? -12.342 5.765 -8.550 1.00 67.94 184 ALA A C 1
ATOM 1451 O O . ALA A 1 184 ? -13.232 6.606 -8.479 1.00 67.94 184 ALA A O 1
ATOM 1452 N N . ASP A 1 185 ? -12.130 4.851 -7.597 1.00 64.81 185 ASP A N 1
ATOM 1453 C CA . ASP A 1 185 ? -12.986 4.681 -6.414 1.00 64.81 185 ASP A CA 1
ATOM 1454 C C . ASP A 1 185 ? -13.094 5.998 -5.622 1.00 64.81 185 ASP A C 1
ATOM 1456 O O . ASP A 1 185 ? -14.165 6.394 -5.166 1.00 64.81 185 ASP A O 1
ATOM 1460 N N . ARG A 1 186 ? -11.979 6.736 -5.501 1.00 65.44 186 ARG A N 1
ATOM 1461 C CA . ARG A 1 186 ? -11.967 8.070 -4.886 1.00 65.44 186 ARG A CA 1
ATOM 1462 C C . ARG A 1 186 ? -12.781 9.082 -5.688 1.00 65.44 186 ARG A C 1
ATOM 1464 O O . ARG A 1 186 ? -13.510 9.851 -5.079 1.00 65.44 186 ARG A O 1
ATOM 1471 N N . GLN A 1 187 ? -12.616 9.133 -7.011 1.00 61.97 187 GLN A N 1
ATOM 1472 C CA . GLN A 1 187 ? -13.351 10.071 -7.869 1.00 61.97 187 GLN A CA 1
ATOM 1473 C C . GLN A 1 187 ? -14.855 9.806 -7.820 1.00 61.97 187 GLN A C 1
ATOM 1475 O O . GLN A 1 187 ? -15.633 10.751 -7.761 1.00 61.97 187 GLN A O 1
ATOM 1480 N N . GLU A 1 188 ? -15.252 8.537 -7.792 1.00 64.12 188 GLU A N 1
ATOM 1481 C CA . GLU A 1 188 ? -16.642 8.121 -7.633 1.00 64.12 188 GLU A CA 1
ATOM 1482 C C . GLU A 1 188 ? -17.181 8.503 -6.251 1.00 64.12 188 GLU A C 1
ATOM 1484 O O . GLU A 1 188 ? -18.227 9.141 -6.154 1.00 64.12 188 GLU A O 1
ATOM 1489 N N . ALA A 1 189 ? -16.430 8.226 -5.181 1.00 55.25 189 ALA A N 1
ATOM 1490 C CA . ALA A 1 189 ? -16.802 8.638 -3.831 1.00 55.25 189 ALA A CA 1
ATOM 1491 C C . ALA A 1 189 ? -16.885 10.167 -3.685 1.00 55.25 189 ALA A C 1
ATOM 1493 O O . ALA A 1 189 ? -17.780 10.671 -3.011 1.00 55.25 189 ALA A O 1
ATOM 1494 N N . GLU A 1 190 ? -15.978 10.920 -4.311 1.00 52.72 190 GLU A N 1
ATOM 1495 C CA . GLU A 1 190 ? -15.956 12.388 -4.329 1.00 52.72 190 GLU A CA 1
ATOM 1496 C C . GLU A 1 190 ? -17.145 12.960 -5.112 1.00 52.72 190 GLU A C 1
ATOM 1498 O O . GLU A 1 190 ? -17.821 13.867 -4.626 1.00 52.72 190 GLU A O 1
ATOM 1503 N N . ALA A 1 191 ? -17.464 12.378 -6.271 1.00 58.75 191 ALA A N 1
ATOM 1504 C CA . ALA A 1 191 ? -18.649 12.728 -7.046 1.00 58.75 191 ALA A CA 1
ATOM 1505 C C . ALA A 1 191 ? -19.948 12.422 -6.279 1.00 58.75 191 ALA A C 1
ATOM 1507 O O . ALA A 1 191 ? -20.875 13.229 -6.298 1.00 58.75 191 ALA A O 1
ATOM 1508 N N . ALA A 1 192 ? -19.998 11.299 -5.557 1.00 57.22 192 ALA A N 1
ATOM 1509 C CA . ALA A 1 192 ? -21.162 10.877 -4.782 1.00 57.22 192 ALA A CA 1
ATOM 1510 C C . ALA A 1 192 ? -21.362 11.673 -3.481 1.00 57.22 192 ALA A C 1
ATOM 1512 O O . ALA A 1 192 ? -22.479 11.757 -2.974 1.00 57.22 192 ALA A O 1
ATOM 1513 N N . SER A 1 193 ? -20.299 12.245 -2.907 1.00 55.84 193 SER A N 1
ATOM 1514 C CA . SER A 1 193 ? -20.366 12.855 -1.572 1.00 55.84 193 SER A CA 1
ATOM 1515 C C . SER A 1 193 ? -20.759 14.330 -1.561 1.00 55.84 193 SER A C 1
ATOM 1517 O O . SER A 1 193 ? -21.162 14.809 -0.504 1.00 55.84 193 SER A O 1
ATOM 1519 N N . GLY A 1 194 ? -20.682 15.054 -2.685 1.00 50.56 194 GLY A N 1
ATOM 1520 C CA . GLY A 1 194 ? -21.209 16.424 -2.821 1.00 50.56 194 GLY A CA 1
ATOM 1521 C C . GLY A 1 194 ? -20.640 17.472 -1.845 1.00 50.56 194 GLY A C 1
ATOM 1522 O O . GLY A 1 194 ? -21.124 18.602 -1.807 1.00 50.56 194 GLY A O 1
ATOM 1523 N N . VAL A 1 195 ? -19.617 17.133 -1.049 1.00 46.00 195 VAL A N 1
ATOM 1524 C CA . VAL A 1 195 ? -19.019 17.998 -0.024 1.00 46.00 195 VAL A CA 1
ATOM 1525 C C . VAL A 1 195 ? -17.506 18.066 -0.250 1.00 46.00 195 VAL A C 1
ATOM 1527 O O . VAL A 1 195 ? -16.842 17.033 -0.177 1.00 46.00 195 VAL A O 1
ATOM 1530 N N . PRO A 1 196 ? -16.917 19.255 -0.474 1.00 51.00 196 PRO A N 1
ATOM 1531 C CA . PRO A 1 196 ? -15.479 19.378 -0.673 1.00 51.00 196 PRO A CA 1
ATOM 1532 C C . PRO A 1 196 ? -14.734 18.981 0.607 1.00 51.00 196 PRO A C 1
ATOM 1534 O O . PRO A 1 196 ? -14.863 19.618 1.659 1.00 51.00 196 PRO A O 1
ATOM 1537 N N . PHE A 1 197 ? -13.937 17.917 0.533 1.00 55.06 197 PHE A N 1
ATOM 1538 C CA . PHE A 1 197 ? -13.048 17.525 1.621 1.00 55.06 197 PHE A CA 1
ATOM 1539 C C . PHE A 1 197 ? -11.986 18.616 1.847 1.00 55.06 197 PHE A C 1
ATOM 1541 O O . PHE A 1 197 ? -11.414 19.153 0.904 1.00 55.06 197 PHE A O 1
ATOM 1548 N N . ARG A 1 198 ? -11.697 18.962 3.111 1.00 65.38 198 ARG A N 1
ATOM 1549 C CA . ARG A 1 198 ? -10.764 20.056 3.480 1.00 65.38 198 ARG A CA 1
ATOM 1550 C C . ARG A 1 198 ? -9.291 19.616 3.575 1.00 65.38 198 ARG A C 1
ATOM 1552 O O . ARG A 1 198 ? -8.463 20.349 4.127 1.00 65.38 198 ARG A O 1
ATOM 1559 N N . LEU A 1 199 ? -8.985 18.408 3.102 1.00 72.25 199 LEU A N 1
ATOM 1560 C CA . LEU A 1 199 ? -7.654 17.794 3.063 1.00 72.25 199 LEU A CA 1
ATOM 1561 C C . LEU A 1 199 ? -7.152 17.720 1.620 1.00 72.25 199 LEU A C 1
ATOM 1563 O O . LEU A 1 199 ? -7.949 17.730 0.686 1.00 72.25 199 LEU A O 1
ATOM 1567 N N . SER A 1 200 ? -5.832 17.616 1.430 1.00 76.25 200 SER A N 1
ATOM 1568 C CA . SER A 1 200 ? -5.301 17.362 0.089 1.00 76.25 200 SER A CA 1
ATOM 1569 C C . SER A 1 200 ? -5.782 15.994 -0.426 1.00 76.25 200 SER A C 1
ATOM 1571 O O . SER A 1 200 ? -5.920 15.060 0.374 1.00 76.25 200 SER A O 1
ATOM 1573 N N . PRO A 1 201 ? -5.994 15.830 -1.746 1.00 79.81 201 PRO A N 1
ATOM 1574 C CA . PRO A 1 201 ? -6.464 14.566 -2.318 1.00 79.81 201 PRO A CA 1
ATOM 1575 C C . PRO A 1 201 ? -5.562 13.365 -2.016 1.00 79.81 201 PRO A C 1
ATOM 1577 O O . PRO A 1 201 ? -6.043 12.235 -1.980 1.00 79.81 201 PRO A O 1
ATOM 1580 N N . GLU A 1 202 ? -4.259 13.592 -1.818 1.00 85.06 202 GLU A N 1
ATOM 1581 C CA . GLU A 1 202 ? -3.305 12.540 -1.452 1.00 85.06 202 GLU A CA 1
ATOM 1582 C C . GLU A 1 202 ? -3.519 12.050 -0.018 1.00 85.06 202 GLU A C 1
ATOM 1584 O O . GLU A 1 202 ? -3.629 10.852 0.215 1.00 85.06 202 GLU A O 1
ATOM 1589 N N . ILE A 1 203 ? -3.648 12.979 0.934 1.00 87.69 203 ILE A N 1
ATOM 1590 C CA . ILE A 1 203 ? -3.893 12.659 2.345 1.00 87.69 203 ILE A CA 1
ATOM 1591 C C . ILE A 1 203 ? -5.271 12.015 2.504 1.00 87.69 203 ILE A C 1
ATOM 1593 O O . ILE A 1 203 ? -5.406 11.029 3.224 1.00 87.69 203 ILE A O 1
ATOM 1597 N N . ALA A 1 204 ? -6.285 12.546 1.815 1.00 85.50 204 ALA A N 1
ATOM 1598 C CA . ALA A 1 204 ? -7.639 12.001 1.832 1.00 85.50 204 ALA A CA 1
ATOM 1599 C C . ALA A 1 204 ? -7.691 10.554 1.311 1.00 85.50 204 ALA A C 1
ATOM 1601 O O . ALA A 1 204 ? -8.386 9.727 1.893 1.00 85.50 204 ALA A O 1
ATOM 1602 N N . ALA A 1 205 ? -6.904 10.223 0.279 1.00 85.44 205 ALA A N 1
ATOM 1603 C CA . ALA A 1 205 ? -6.813 8.867 -0.273 1.00 85.44 205 ALA A CA 1
ATOM 1604 C C . ALA A 1 205 ? -6.203 7.834 0.692 1.00 85.44 205 ALA A C 1
ATOM 1606 O O . ALA A 1 205 ? -6.234 6.641 0.411 1.00 85.44 205 ALA A O 1
ATOM 1607 N N . GLN A 1 206 ? -5.636 8.284 1.811 1.00 92.06 206 GLN A N 1
ATOM 1608 C CA . GLN A 1 206 ? -5.064 7.419 2.839 1.00 92.06 206 GLN A CA 1
ATOM 1609 C C . GLN A 1 206 ? -5.987 7.265 4.040 1.00 92.06 206 GLN A C 1
ATOM 1611 O O . GLN A 1 206 ? -5.566 6.758 5.073 1.00 92.06 206 GLN A O 1
ATOM 1616 N N . TRP A 1 207 ? -7.227 7.750 3.961 1.00 89.31 207 TRP A N 1
ATOM 1617 C CA . TRP A 1 207 ? -8.205 7.521 5.013 1.00 89.31 207 TRP A CA 1
ATOM 1618 C C . TRP A 1 207 ? -8.421 6.023 5.200 1.00 89.31 207 TRP A C 1
ATOM 1620 O O . TRP A 1 207 ? -8.729 5.316 4.241 1.00 8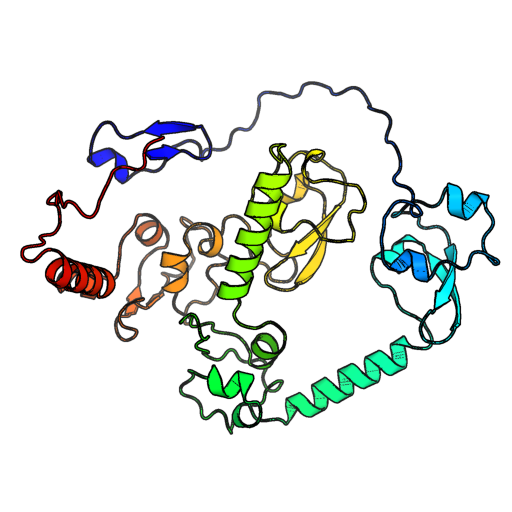9.31 207 TRP A O 1
ATOM 1630 N N . HIS A 1 208 ? -8.269 5.532 6.429 1.00 90.25 208 HIS A N 1
ATOM 1631 C CA . HIS A 1 208 ? -8.483 4.114 6.671 1.00 90.25 208 HIS A CA 1
ATOM 1632 C C . HIS A 1 208 ? -9.960 3.752 6.413 1.00 90.25 208 HIS A C 1
ATOM 1634 O O . HIS A 1 208 ? -10.837 4.409 6.987 1.00 90.25 208 HIS A O 1
ATOM 1640 N N . PRO A 1 209 ? -10.256 2.700 5.623 1.00 81.69 209 PRO A N 1
ATOM 1641 C CA . PRO A 1 209 ? -11.619 2.387 5.181 1.00 81.69 209 PRO A CA 1
ATOM 1642 C C . PRO A 1 209 ? -12.589 2.066 6.327 1.00 81.69 209 PRO A C 1
ATOM 1644 O O . PRO A 1 209 ? -13.746 2.462 6.275 1.00 81.69 209 PRO A O 1
ATOM 1647 N N . THR A 1 210 ? -12.128 1.371 7.373 1.00 82.38 210 THR A N 1
ATOM 1648 C CA . THR A 1 210 ? -13.007 0.860 8.446 1.00 82.38 210 THR A CA 1
ATOM 1649 C C . THR A 1 210 ? -12.706 1.378 9.858 1.00 82.38 210 THR A C 1
ATOM 1651 O O . THR A 1 210 ? -13.593 1.376 10.705 1.00 82.38 210 THR A O 1
ATOM 1654 N N . LEU A 1 211 ? -11.489 1.848 10.150 1.00 81.06 211 LEU A N 1
ATOM 1655 C CA . LEU A 1 211 ? -11.062 2.154 11.528 1.00 81.06 211 LEU A CA 1
ATOM 1656 C C . LEU A 1 211 ? -11.433 3.564 12.008 1.00 81.06 211 LEU A C 1
ATOM 1658 O O . LEU A 1 211 ? -11.217 3.901 13.169 1.00 81.06 211 LEU A O 1
ATOM 1662 N N . ASN A 1 212 ? -12.003 4.392 11.132 1.00 81.81 212 ASN A N 1
ATOM 1663 C CA . ASN A 1 212 ? -12.440 5.745 11.473 1.00 81.81 212 ASN A CA 1
ATOM 1664 C C . ASN A 1 212 ? -13.932 5.851 11.820 1.00 81.81 212 ASN A C 1
ATOM 1666 O O . ASN A 1 212 ? -14.392 6.941 12.163 1.00 81.81 212 ASN A O 1
ATOM 1670 N N . GLY A 1 213 ? -14.682 4.749 11.735 1.00 81.06 213 GLY A N 1
ATOM 1671 C CA . GLY A 1 213 ? -16.108 4.740 12.042 1.00 81.06 213 GLY A CA 1
ATOM 1672 C C . GLY A 1 213 ? -16.918 5.733 11.188 1.00 81.06 213 GLY A C 1
ATOM 1673 O O . GLY A 1 213 ? -16.746 5.828 9.978 1.00 81.06 213 GLY A O 1
ATOM 1674 N N . ARG A 1 214 ? -17.776 6.519 11.832 1.00 72.19 214 ARG A N 1
ATOM 1675 C CA . ARG A 1 214 ? -18.628 7.607 11.327 1.00 72.19 214 ARG A CA 1
ATOM 1676 C C . ARG A 1 214 ? -17.857 8.903 11.125 1.00 72.19 214 ARG A C 1
ATOM 1678 O O . ARG A 1 214 ? -18.449 9.912 10.718 1.00 72.19 214 ARG A O 1
ATOM 1685 N N . LEU A 1 215 ? -16.564 8.942 11.450 1.00 71.19 215 LEU A N 1
ATOM 1686 C CA . LEU A 1 215 ? -15.745 10.079 11.074 1.00 71.19 215 LEU A CA 1
ATOM 1687 C C . LEU A 1 215 ? -15.625 10.092 9.554 1.00 71.19 215 LEU A C 1
ATOM 1689 O O . LEU A 1 215 ? -15.058 9.200 8.937 1.00 71.19 215 LEU A O 1
ATOM 1693 N N . SER A 1 216 ? -16.170 11.140 8.952 1.00 73.56 216 SER A N 1
ATOM 1694 C CA . SER A 1 216 ? -16.061 11.386 7.522 1.00 73.56 216 SER A CA 1
ATOM 1695 C C . SER A 1 216 ? -14.960 12.402 7.252 1.00 73.56 216 SER A C 1
ATOM 1697 O O . SER A 1 216 ? -14.858 13.406 7.971 1.00 73.56 216 SER A O 1
ATOM 1699 N N . LEU A 1 217 ? -14.241 12.228 6.144 1.00 76.12 217 LEU A N 1
ATOM 1700 C CA . LEU A 1 217 ? -13.293 13.213 5.614 1.00 76.12 217 LEU A CA 1
ATOM 1701 C C . LEU A 1 217 ? -13.902 14.626 5.513 1.00 76.12 217 LEU A C 1
ATOM 1703 O O . LEU A 1 217 ? -13.217 15.614 5.763 1.00 76.12 217 LEU A O 1
ATOM 1707 N N . ALA A 1 218 ? -15.210 14.735 5.243 1.00 67.75 218 ALA A N 1
ATOM 1708 C CA . ALA A 1 218 ? -15.923 16.012 5.108 1.00 67.75 218 ALA A CA 1
ATOM 1709 C C . ALA A 1 218 ? -15.932 16.854 6.398 1.00 67.75 218 ALA A C 1
ATOM 1711 O O . ALA A 1 218 ? -16.075 18.074 6.362 1.00 67.75 218 ALA A O 1
ATOM 1712 N N . LYS A 1 219 ? -15.757 16.204 7.553 1.00 68.31 219 LYS A N 1
ATOM 1713 C CA . LYS A 1 219 ? -15.806 16.824 8.885 1.00 68.31 219 LYS A CA 1
ATOM 1714 C C . LYS A 1 219 ? -14.412 17.062 9.470 1.00 68.31 219 LYS A C 1
ATOM 1716 O O . LYS A 1 219 ? -14.295 17.465 10.625 1.00 68.31 219 LYS A O 1
ATOM 1721 N N . ILE A 1 220 ? -13.355 16.788 8.704 1.00 71.38 220 ILE A N 1
ATOM 1722 C CA . ILE A 1 220 ? -11.965 16.928 9.133 1.00 71.38 220 ILE A CA 1
ATOM 1723 C C . ILE A 1 220 ? -11.269 18.007 8.306 1.00 71.38 220 ILE A C 1
ATOM 1725 O O . ILE A 1 220 ? -11.191 17.926 7.085 1.00 71.38 220 ILE A O 1
ATOM 1729 N N . SER A 1 221 ? -10.733 19.018 8.991 1.00 71.38 221 SER A N 1
ATOM 1730 C CA . SER A 1 221 ? -9.853 20.020 8.389 1.00 71.38 221 SER A CA 1
ATOM 1731 C C . SER A 1 221 ? -8.385 19.598 8.466 1.00 71.38 221 SER A C 1
ATOM 1733 O O . SER A 1 221 ? -7.992 18.830 9.346 1.00 71.38 221 SER A O 1
ATOM 1735 N N . HIS A 1 222 ? -7.554 20.161 7.585 1.00 73.94 222 HIS A N 1
ATOM 1736 C CA . HIS A 1 222 ? -6.099 19.980 7.614 1.00 73.94 222 HIS A CA 1
ATOM 1737 C C . HIS A 1 222 ? -5.446 20.422 8.932 1.00 73.94 222 HIS A C 1
ATOM 1739 O O . HIS A 1 222 ? -4.403 19.894 9.281 1.00 73.94 222 HIS A O 1
ATOM 1745 N N . GLY A 1 223 ? -6.049 21.351 9.683 1.00 75.50 223 GLY A N 1
ATOM 1746 C CA . GLY A 1 223 ? -5.553 21.799 10.992 1.00 75.50 223 GLY A CA 1
ATOM 1747 C C . GLY A 1 223 ? -6.058 20.978 12.184 1.00 75.50 223 GLY A C 1
ATOM 1748 O O . GLY A 1 223 ? -5.790 21.334 13.331 1.00 75.50 223 GLY A O 1
ATOM 1749 N N . SER A 1 224 ? -6.824 19.910 11.949 1.00 77.62 224 SER A N 1
ATOM 1750 C CA . SER A 1 224 ? -7.388 19.093 13.023 1.00 77.62 224 SER A CA 1
ATOM 1751 C C . SER A 1 224 ? -6.296 18.366 13.810 1.00 77.62 224 SER A C 1
ATOM 1753 O O . SER A 1 224 ? -5.480 17.646 13.239 1.00 77.62 224 SER A O 1
ATOM 1755 N N . ARG A 1 225 ? -6.341 18.490 15.142 1.00 82.75 225 ARG A N 1
ATOM 1756 C CA . ARG A 1 225 ? -5.511 17.716 16.087 1.00 82.75 225 ARG A CA 1
ATOM 1757 C C . ARG A 1 225 ? -6.163 16.400 16.516 1.00 82.75 225 ARG A C 1
ATOM 1759 O O . ARG A 1 225 ? -5.723 15.767 17.467 1.00 82.75 225 ARG A O 1
ATOM 1766 N N . ARG A 1 226 ? -7.267 16.009 15.875 1.00 78.75 226 ARG A N 1
ATOM 1767 C CA . ARG A 1 226 ? -7.930 14.741 16.180 1.00 78.75 226 ARG A CA 1
ATOM 1768 C C . ARG A 1 226 ? -7.139 13.600 15.554 1.00 78.75 226 ARG A C 1
ATOM 1770 O O . ARG A 1 226 ? -6.985 13.581 14.337 1.00 78.75 226 ARG A O 1
ATOM 1777 N N . THR A 1 227 ? -6.701 12.656 16.377 1.00 91.25 227 THR A N 1
ATOM 1778 C CA . THR A 1 227 ? -6.071 11.416 15.921 1.00 91.25 227 THR A CA 1
ATOM 1779 C C . THR A 1 227 ? -7.079 10.580 15.143 1.00 91.25 227 THR A C 1
ATOM 1781 O O . THR A 1 227 ? -8.194 10.347 15.614 1.00 91.25 227 THR A O 1
ATOM 1784 N N . VAL A 1 228 ? -6.696 10.172 13.938 1.00 90.62 228 VAL A N 1
ATOM 1785 C CA . VAL A 1 228 ? -7.493 9.334 13.036 1.00 90.62 228 VAL A CA 1
ATOM 1786 C C . VAL A 1 228 ? -6.594 8.255 12.440 1.00 90.62 228 VAL A C 1
ATOM 1788 O O . VAL A 1 228 ? -5.366 8.372 12.471 1.00 90.62 228 VAL A O 1
ATOM 1791 N N . TRP A 1 229 ? -7.207 7.201 11.919 1.00 92.38 229 TRP A N 1
ATOM 1792 C CA . TRP A 1 229 ? -6.502 6.116 11.257 1.00 92.38 229 TRP A CA 1
ATOM 1793 C C . TRP A 1 229 ? -6.250 6.429 9.793 1.00 92.38 229 TRP A C 1
ATOM 1795 O O . TRP A 1 229 ? -7.150 6.824 9.046 1.00 92.38 229 TRP A O 1
ATOM 1805 N N . TRP A 1 230 ? -5.025 6.165 9.378 1.00 93.12 230 TRP A N 1
ATOM 1806 C CA . TRP A 1 230 ? -4.589 6.233 8.000 1.00 93.12 230 TRP A CA 1
ATOM 1807 C C . TRP A 1 230 ? -4.154 4.851 7.543 1.00 93.12 230 TRP A C 1
ATOM 1809 O O . TRP A 1 230 ? -3.749 4.019 8.354 1.00 93.12 230 TRP A O 1
ATOM 1819 N N . GLN A 1 231 ? -4.240 4.615 6.245 1.00 91.81 231 GLN A N 1
ATOM 1820 C CA . GLN A 1 231 ? -3.687 3.452 5.585 1.00 91.81 231 GLN A CA 1
ATOM 1821 C C . GLN A 1 231 ? -3.038 3.891 4.284 1.00 91.81 231 GLN A C 1
ATOM 1823 O O . GLN A 1 231 ? -3.629 4.628 3.496 1.00 91.81 231 GLN A O 1
ATOM 1828 N N . ASP A 1 232 ? -1.815 3.439 4.043 1.00 89.31 232 ASP A N 1
ATOM 1829 C CA . ASP A 1 232 ? -1.164 3.692 2.772 1.00 89.31 232 ASP A CA 1
ATOM 1830 C C . ASP A 1 232 ? -1.726 2.724 1.722 1.00 89.31 232 ASP A C 1
ATOM 1832 O O . ASP A 1 232 ? -1.574 1.514 1.883 1.00 89.31 232 ASP A O 1
ATOM 1836 N N . PRO A 1 233 ? -2.339 3.196 0.626 1.00 83.62 233 PRO A N 1
ATOM 1837 C CA . PRO A 1 233 ? -2.944 2.297 -0.357 1.00 83.62 233 PRO A CA 1
ATOM 1838 C C . PRO A 1 233 ? -1.907 1.495 -1.166 1.00 83.62 233 PRO A C 1
ATOM 1840 O O . PRO A 1 233 ? -2.257 0.516 -1.823 1.00 83.62 233 PRO A O 1
ATOM 1843 N N . GLY A 1 234 ? -0.630 1.897 -1.148 1.00 81.69 234 GLY A N 1
ATOM 1844 C CA . GLY A 1 234 ? 0.440 1.231 -1.889 1.00 81.69 234 GLY A CA 1
ATOM 1845 C C . GLY A 1 234 ? 1.046 0.047 -1.134 1.00 81.69 234 GLY A C 1
ATOM 1846 O O . GLY A 1 234 ? 1.298 -1.004 -1.734 1.00 81.69 234 GLY A O 1
ATOM 1847 N N . CYS A 1 235 ? 1.300 0.205 0.167 1.00 84.56 235 CYS A N 1
ATOM 1848 C CA . CYS A 1 235 ? 1.900 -0.836 1.015 1.00 84.56 235 CYS A CA 1
ATOM 1849 C C . CYS A 1 235 ? 0.954 -1.445 2.058 1.00 84.56 235 CYS A C 1
ATOM 1851 O O . CYS A 1 235 ? 1.292 -2.471 2.633 1.00 84.56 235 CYS A O 1
ATOM 1853 N N . GLY A 1 236 ? -0.220 -0.861 2.298 1.00 86.31 236 GLY A N 1
ATOM 1854 C CA . GLY A 1 236 ? -1.220 -1.372 3.238 1.00 86.31 236 GLY A CA 1
ATOM 1855 C C . GLY A 1 236 ? -0.947 -1.053 4.710 1.00 86.31 236 GLY A C 1
ATOM 1856 O O . GLY A 1 236 ? -1.815 -1.316 5.543 1.00 86.31 236 GLY A O 1
ATOM 1857 N N . HIS A 1 237 ? 0.206 -0.459 5.042 1.00 90.12 237 HIS A N 1
ATOM 1858 C CA . HIS A 1 237 ? 0.533 -0.069 6.413 1.00 90.12 237 HIS A CA 1
ATOM 1859 C C . HIS A 1 237 ? -0.511 0.901 6.960 1.00 90.12 237 HIS A C 1
ATOM 1861 O O . HIS A 1 237 ? -0.789 1.929 6.340 1.00 90.12 237 HIS A O 1
ATOM 1867 N N . ALA A 1 238 ? -1.054 0.575 8.130 1.00 92.31 238 ALA A N 1
ATOM 1868 C CA . ALA A 1 238 ? -1.984 1.416 8.862 1.00 92.31 238 ALA A CA 1
ATOM 1869 C C . ALA A 1 238 ? -1.277 2.091 10.041 1.00 92.31 238 ALA A C 1
ATOM 1871 O O . ALA A 1 238 ? -0.451 1.475 10.712 1.00 92.31 238 ALA A O 1
ATOM 1872 N N . TRP A 1 239 ? -1.598 3.356 10.300 1.00 94.44 239 TRP A N 1
ATOM 1873 C CA . TRP A 1 239 ? -1.057 4.102 11.436 1.00 94.44 239 TRP A CA 1
ATOM 1874 C C . TRP A 1 239 ? -2.052 5.146 11.934 1.00 94.44 239 TRP A C 1
ATOM 1876 O O . TRP A 1 239 ? -2.993 5.525 11.234 1.00 94.44 239 TRP A O 1
ATOM 1886 N N . GLN A 1 240 ? -1.830 5.627 13.151 1.00 93.81 240 GLN A N 1
ATOM 1887 C CA . GLN A 1 240 ? -2.584 6.731 13.729 1.00 93.81 240 GLN A CA 1
ATOM 1888 C C . GLN A 1 240 ? -1.769 8.013 13.654 1.00 93.81 240 GLN A C 1
ATOM 1890 O O . GLN A 1 240 ? -0.605 8.034 14.039 1.00 93.81 240 GLN A O 1
ATOM 1895 N N . ASP A 1 241 ? -2.395 9.087 13.184 1.00 92.81 241 ASP A N 1
ATOM 1896 C CA . ASP A 1 241 ? -1.804 10.423 13.227 1.00 92.81 241 ASP A CA 1
ATOM 1897 C C . ASP A 1 241 ? -2.902 11.491 13.155 1.00 92.81 241 ASP A C 1
ATOM 1899 O O . ASP A 1 241 ? -4.045 11.215 12.770 1.00 92.81 241 ASP A O 1
ATOM 1903 N N . THR A 1 242 ? -2.576 12.729 13.508 1.00 91.25 242 THR A N 1
ATOM 1904 C CA . THR A 1 242 ? -3.486 13.863 13.349 1.00 91.25 242 THR A CA 1
ATOM 1905 C C . THR A 1 242 ? -3.325 14.497 11.964 1.00 91.25 242 THR A C 1
ATOM 1907 O O . THR A 1 242 ? -2.203 14.639 11.481 1.00 91.25 242 THR A O 1
ATOM 1910 N N . PRO A 1 243 ? -4.409 14.964 11.316 1.00 88.31 243 PRO A N 1
ATOM 1911 C CA . PRO A 1 243 ? -4.313 15.710 10.060 1.00 88.31 243 PRO A CA 1
ATOM 1912 C C . PRO A 1 243 ? -3.339 16.898 10.105 1.00 88.31 243 PRO A C 1
ATOM 1914 O O . PRO A 1 243 ? -2.671 17.163 9.108 1.00 88.31 243 PRO A O 1
ATOM 1917 N N . ALA A 1 244 ? -3.240 17.580 11.253 1.00 85.06 244 ALA A N 1
ATOM 1918 C CA . ALA A 1 244 ? -2.333 18.706 11.457 1.00 85.06 244 ALA A CA 1
ATOM 1919 C C . ALA A 1 244 ? -0.853 18.308 11.392 1.00 85.06 244 ALA A C 1
ATOM 1921 O O . ALA A 1 244 ? -0.067 19.017 10.766 1.00 85.06 244 ALA A O 1
ATOM 1922 N N . GLU A 1 245 ? -0.470 17.191 12.011 1.00 85.25 245 GLU A N 1
ATOM 1923 C CA . GLU A 1 245 ? 0.920 16.715 11.992 1.00 85.25 245 GLU A CA 1
ATOM 1924 C C . GLU A 1 245 ? 1.328 16.208 10.608 1.00 85.25 245 GLU A C 1
ATOM 1926 O O . GLU A 1 245 ? 2.431 16.490 10.143 1.00 85.25 245 GLU A O 1
ATOM 1931 N N . ARG A 1 246 ? 0.394 15.621 9.853 1.00 87.94 246 ARG A N 1
ATOM 1932 C CA . ARG A 1 246 ? 0.633 15.200 8.461 1.00 87.94 246 ARG A CA 1
ATOM 1933 C C . ARG A 1 246 ? 0.969 16.348 7.501 1.00 87.94 246 ARG A C 1
ATOM 1935 O O . ARG A 1 246 ? 1.489 16.113 6.409 1.00 87.94 246 ARG A O 1
ATOM 1942 N N . GLN A 1 247 ? 0.662 17.589 7.878 1.00 79.25 247 GLN A N 1
ATOM 1943 C CA . GLN A 1 247 ? 1.026 18.785 7.113 1.00 79.25 247 GLN A CA 1
ATOM 1944 C C . GLN A 1 247 ? 2.397 19.357 7.495 1.00 79.25 247 GLN A C 1
ATOM 1946 O O . GLN A 1 247 ? 2.884 20.251 6.805 1.00 79.25 247 GLN A O 1
ATOM 1951 N N . LYS A 1 248 ? 3.027 18.863 8.565 1.00 76.50 248 LYS A N 1
ATOM 1952 C CA . LYS A 1 248 ? 4.297 19.370 9.091 1.00 76.50 248 LYS A CA 1
ATOM 1953 C C . LYS A 1 248 ? 5.475 18.456 8.739 1.00 76.50 248 LYS A C 1
ATOM 1955 O O . LYS A 1 248 ? 5.315 17.320 8.292 1.00 76.50 248 LYS A O 1
ATOM 1960 N N . GLY A 1 249 ? 6.681 18.979 8.960 1.00 77.88 249 GLY A N 1
ATOM 1961 C CA . GLY A 1 249 ? 7.932 18.238 8.813 1.00 77.88 249 GLY A CA 1
ATOM 1962 C C . GLY A 1 249 ? 8.151 17.705 7.397 1.00 77.88 249 GLY A C 1
ATOM 1963 O O . GLY A 1 249 ? 7.839 18.371 6.411 1.00 77.88 249 GLY A O 1
ATOM 1964 N N . GLN A 1 250 ? 8.672 16.479 7.297 1.00 73.69 250 GLN A N 1
ATOM 1965 C CA . GLN A 1 250 ? 8.958 15.817 6.018 1.00 73.69 250 GLN A CA 1
ATOM 1966 C C . GLN A 1 250 ? 7.687 15.418 5.244 1.00 73.69 250 GLN A C 1
ATOM 1968 O O . GLN A 1 250 ? 7.764 15.117 4.050 1.00 73.69 250 GLN A O 1
ATOM 1973 N N . ARG A 1 251 ? 6.515 15.476 5.901 1.00 89.06 251 ARG A N 1
ATOM 1974 C CA . ARG A 1 251 ? 5.198 15.117 5.355 1.00 89.06 251 ARG A CA 1
ATOM 1975 C C . ARG A 1 251 ? 5.221 13.714 4.757 1.00 89.06 251 ARG A C 1
ATOM 1977 O O . ARG A 1 251 ? 5.055 13.534 3.553 1.00 89.06 251 ARG A O 1
ATOM 1984 N N . LEU A 1 252 ? 5.470 12.721 5.610 1.00 89.38 252 LEU A N 1
ATOM 1985 C CA . LEU A 1 252 ? 5.518 11.324 5.194 1.00 89.38 252 LEU A CA 1
ATOM 1986 C C . LEU A 1 252 ? 4.152 10.880 4.660 1.00 89.38 252 LEU A C 1
ATOM 1988 O O . LEU A 1 252 ? 3.096 11.102 5.264 1.00 89.38 252 LEU A O 1
ATOM 1992 N N . ARG A 1 253 ? 4.193 10.225 3.504 1.00 90.94 253 ARG A N 1
ATOM 1993 C CA . ARG A 1 253 ? 3.063 9.494 2.950 1.00 90.94 253 ARG A CA 1
ATOM 1994 C C . ARG A 1 253 ? 2.884 8.196 3.721 1.00 90.94 253 ARG A C 1
ATOM 1996 O O . ARG A 1 253 ? 1.773 7.927 4.147 1.00 90.94 253 ARG A O 1
ATOM 2003 N N . CYS A 1 254 ? 3.960 7.461 3.981 1.00 91.62 254 CYS A N 1
ATOM 2004 C CA . CYS A 1 254 ? 3.939 6.265 4.818 1.00 91.62 254 CYS A CA 1
ATOM 2005 C C . CYS A 1 254 ? 5.111 6.320 5.807 1.00 91.62 254 CYS A C 1
ATOM 2007 O O . CYS A 1 254 ? 6.251 6.428 5.352 1.00 91.62 254 CYS A O 1
ATOM 2009 N N . PRO A 1 255 ? 4.865 6.223 7.127 1.00 89.56 255 PRO A N 1
ATOM 2010 C CA . PRO A 1 255 ? 5.931 6.281 8.126 1.00 89.56 255 PRO A CA 1
ATOM 2011 C C . PRO A 1 255 ? 6.842 5.050 8.103 1.00 89.56 255 PRO A C 1
ATOM 2013 O O . PRO A 1 255 ? 7.997 5.156 8.483 1.00 89.56 255 PRO A O 1
ATOM 2016 N N . VAL A 1 256 ? 6.345 3.904 7.627 1.00 88.62 256 VAL A N 1
ATOM 2017 C CA . VAL A 1 256 ? 7.116 2.651 7.559 1.00 88.62 256 VAL A CA 1
ATOM 2018 C C . VAL A 1 256 ? 7.960 2.584 6.289 1.00 88.62 256 VAL A C 1
ATOM 2020 O O . VAL A 1 256 ? 9.120 2.201 6.324 1.00 88.62 256 VAL A O 1
ATOM 2023 N N . CYS A 1 257 ? 7.395 2.976 5.144 1.00 85.50 257 CYS A N 1
ATOM 2024 C CA . CYS A 1 257 ? 8.126 2.963 3.875 1.00 85.50 257 CYS A CA 1
ATOM 2025 C C . CYS A 1 257 ? 8.988 4.212 3.665 1.00 85.50 257 CYS A C 1
ATOM 2027 O O . CYS A 1 257 ? 9.636 4.304 2.635 1.00 85.50 257 CYS A O 1
ATOM 2029 N N . HIS A 1 258 ? 8.918 5.204 4.560 1.00 89.75 258 HIS A N 1
ATOM 2030 C CA . HIS A 1 258 ? 9.579 6.510 4.436 1.00 89.75 258 HIS A CA 1
ATOM 2031 C C . HIS A 1 258 ? 9.279 7.285 3.133 1.00 89.75 258 HIS A C 1
ATOM 2033 O O . HIS A 1 258 ? 9.919 8.290 2.830 1.00 89.75 258 HIS A O 1
ATOM 2039 N N . THR A 1 259 ? 8.255 6.878 2.376 1.00 91.81 259 THR A N 1
ATOM 2040 C CA . THR A 1 259 ? 7.744 7.626 1.217 1.00 91.81 259 THR A CA 1
ATOM 2041 C C . THR A 1 259 ? 7.127 8.950 1.656 1.00 91.81 259 THR A C 1
ATOM 2043 O O . THR A 1 259 ? 6.554 9.037 2.747 1.00 91.81 259 THR A O 1
ATOM 2046 N N . ILE A 1 260 ? 7.174 9.961 0.793 1.00 91.12 260 ILE A N 1
ATOM 2047 C CA . ILE A 1 260 ? 6.735 11.327 1.101 1.00 91.12 260 ILE A CA 1
ATOM 2048 C C . ILE A 1 260 ? 5.468 11.719 0.337 1.00 91.12 260 ILE A C 1
ATOM 2050 O O . ILE A 1 260 ? 5.194 11.221 -0.755 1.00 91.12 260 ILE A O 1
ATOM 2054 N N . LEU A 1 261 ? 4.697 12.631 0.926 1.00 87.81 261 LEU A N 1
ATOM 2055 C CA . LEU A 1 261 ? 3.610 13.333 0.250 1.00 87.81 261 LEU A CA 1
ATOM 2056 C C . LEU A 1 261 ? 4.184 14.332 -0.755 1.00 87.81 261 LEU A C 1
ATOM 2058 O O . LEU A 1 261 ? 5.277 14.877 -0.565 1.00 87.81 261 LEU A O 1
ATOM 2062 N N . ASP A 1 262 ? 3.409 14.612 -1.797 1.00 87.25 262 ASP A N 1
ATOM 2063 C CA . ASP A 1 262 ? 3.802 15.418 -2.950 1.00 87.25 262 ASP A CA 1
ATOM 2064 C C . ASP A 1 262 ? 5.062 14.898 -3.658 1.00 87.25 262 ASP A C 1
ATOM 2066 O O . ASP A 1 262 ? 5.913 15.670 -4.113 1.00 87.25 262 ASP A O 1
ATOM 2070 N N . SER A 1 263 ? 5.194 13.576 -3.734 1.00 89.50 263 SER A N 1
ATOM 2071 C CA . SER A 1 263 ? 6.295 12.927 -4.441 1.00 89.50 263 SER A CA 1
ATOM 2072 C C . SER A 1 263 ? 6.228 13.134 -5.962 1.00 89.50 263 SER A C 1
ATOM 2074 O O . SER A 1 263 ? 5.179 13.477 -6.523 1.00 89.50 263 SER A O 1
ATOM 2076 N N . LEU A 1 264 ? 7.349 12.887 -6.651 1.00 88.12 264 LEU A N 1
ATOM 2077 C CA . LEU A 1 264 ? 7.410 12.834 -8.114 1.00 88.12 264 LEU A CA 1
ATOM 2078 C C . LEU A 1 264 ? 6.385 11.836 -8.657 1.00 88.12 264 LEU A C 1
ATOM 2080 O O . LEU A 1 264 ? 5.638 12.171 -9.571 1.00 88.12 264 LEU A O 1
ATOM 2084 N N . ALA A 1 265 ? 6.306 10.648 -8.056 1.00 87.88 265 ALA A N 1
ATOM 2085 C CA . ALA A 1 265 ? 5.356 9.614 -8.449 1.00 87.88 265 ALA A CA 1
ATOM 2086 C C . ALA A 1 265 ? 3.893 10.057 -8.338 1.00 87.88 265 ALA A C 1
ATOM 2088 O O . ALA A 1 265 ? 3.080 9.694 -9.188 1.00 87.88 265 ALA A O 1
ATOM 2089 N N . PHE A 1 266 ? 3.560 10.862 -7.326 1.00 83.31 266 PHE A N 1
ATOM 2090 C CA . PHE A 1 266 ? 2.195 11.337 -7.133 1.00 83.31 266 PHE A CA 1
ATOM 2091 C C . PHE A 1 266 ? 1.793 12.422 -8.145 1.00 83.31 266 PHE A C 1
ATOM 2093 O O . PHE A 1 266 ? 0.723 12.337 -8.746 1.00 83.31 266 PHE A O 1
ATOM 2100 N N . HIS A 1 267 ? 2.637 13.440 -8.348 1.00 80.12 267 HIS A N 1
ATOM 2101 C CA . HIS A 1 267 ? 2.292 14.599 -9.189 1.00 80.12 267 HIS A CA 1
ATOM 2102 C C . HIS A 1 267 ? 2.636 14.415 -10.671 1.00 80.12 267 HIS A C 1
ATOM 2104 O O . HIS A 1 267 ? 1.957 14.965 -11.537 1.00 80.12 267 HIS A O 1
ATOM 2110 N N . PHE A 1 268 ? 3.675 13.637 -10.973 1.00 79.94 268 PHE A N 1
ATOM 2111 C CA . PHE A 1 268 ? 4.237 13.480 -12.314 1.00 79.94 268 PHE A CA 1
ATOM 2112 C C . PHE A 1 268 ? 4.408 11.992 -12.662 1.00 79.94 268 PHE A C 1
ATOM 2114 O O . PHE A 1 268 ? 5.532 11.522 -12.851 1.00 79.94 268 PHE A O 1
ATOM 2121 N N . PRO A 1 269 ? 3.303 11.232 -12.804 1.00 81.56 269 PRO A N 1
ATOM 2122 C CA . PRO A 1 269 ? 3.358 9.784 -13.019 1.00 81.56 269 PRO A CA 1
ATOM 2123 C C . PRO A 1 269 ? 4.065 9.385 -14.321 1.00 81.56 269 PRO A C 1
ATOM 2125 O O . PRO A 1 269 ? 4.655 8.314 -14.386 1.00 81.56 269 PRO A O 1
ATOM 2128 N N . ARG A 1 270 ? 4.046 10.246 -15.351 1.00 79.25 270 ARG A N 1
ATOM 2129 C CA . ARG A 1 270 ? 4.785 10.013 -16.604 1.00 79.25 270 ARG A CA 1
ATOM 2130 C C . ARG A 1 270 ? 6.303 10.095 -16.391 1.00 79.25 270 ARG A C 1
ATOM 2132 O O . ARG A 1 270 ? 6.957 9.089 -16.625 1.00 79.25 270 ARG A O 1
ATOM 2139 N N . PRO A 1 271 ? 6.871 11.211 -15.885 1.00 85.69 271 PRO A N 1
ATOM 2140 C CA . PRO A 1 271 ? 8.270 11.229 -15.465 1.00 85.69 271 PRO A CA 1
ATOM 2141 C C . PRO A 1 271 ? 8.632 10.112 -14.486 1.00 85.69 271 PRO A C 1
ATOM 2143 O O . PRO A 1 271 ? 9.656 9.472 -14.662 1.00 85.69 271 PRO A O 1
ATOM 2146 N N . ALA A 1 272 ? 7.791 9.825 -13.492 1.00 88.06 272 ALA A N 1
ATOM 2147 C CA . ALA A 1 272 ? 8.066 8.759 -12.533 1.00 88.06 272 ALA A CA 1
ATOM 2148 C C . ALA A 1 272 ? 8.160 7.362 -13.170 1.00 88.06 272 ALA A C 1
ATOM 2150 O O . ALA A 1 272 ? 8.887 6.523 -12.650 1.00 88.06 272 ALA A O 1
ATOM 2151 N N . ALA A 1 273 ? 7.460 7.113 -14.282 1.00 85.38 273 ALA A N 1
ATOM 2152 C CA . ALA A 1 273 ? 7.579 5.869 -15.043 1.00 85.38 273 ALA A CA 1
ATOM 2153 C C . ALA A 1 273 ? 8.908 5.755 -15.809 1.00 85.38 273 ALA A C 1
ATOM 2155 O O . ALA A 1 273 ? 9.331 4.651 -16.122 1.00 85.38 273 ALA A O 1
ATOM 2156 N N . GLU A 1 274 ? 9.565 6.882 -16.084 1.00 90.75 274 GLU A N 1
ATOM 2157 C CA . GLU A 1 274 ? 10.896 6.943 -16.698 1.00 90.75 274 GLU A CA 1
ATOM 2158 C C . GLU A 1 274 ? 12.014 6.971 -15.643 1.00 90.75 274 GLU A C 1
ATOM 2160 O O . GLU A 1 274 ? 13.182 7.123 -15.985 1.00 90.75 274 GLU A O 1
ATOM 2165 N N . TRP A 1 275 ? 11.685 6.867 -14.350 1.00 91.94 275 TRP A N 1
ATOM 2166 C CA . TRP A 1 275 ? 12.673 6.858 -13.275 1.00 91.94 275 TRP A CA 1
ATOM 2167 C C . TRP A 1 275 ? 13.482 5.562 -13.303 1.00 91.94 275 TRP A C 1
ATOM 2169 O O . TRP A 1 275 ? 12.922 4.476 -13.152 1.00 91.94 275 TRP A O 1
ATOM 2179 N N . SER A 1 276 ? 14.803 5.671 -13.458 1.00 93.75 276 SER A N 1
ATOM 2180 C CA . SER A 1 276 ? 15.655 4.487 -13.565 1.00 93.75 276 SER A CA 1
ATOM 2181 C C . SER A 1 276 ? 15.734 3.711 -12.242 1.00 93.75 276 SER A C 1
ATOM 2183 O O . SER A 1 276 ? 15.838 4.331 -11.176 1.00 93.75 276 SER A O 1
ATOM 2185 N N . PRO A 1 277 ? 15.740 2.365 -12.282 1.00 84.88 277 PRO A N 1
ATOM 2186 C CA . PRO A 1 277 ? 15.914 1.528 -11.095 1.00 84.88 277 PRO A CA 1
ATOM 2187 C C . PRO A 1 277 ? 17.312 1.631 -10.470 1.00 84.88 277 PRO A C 1
ATOM 2189 O O . PRO A 1 277 ? 17.462 1.310 -9.297 1.00 84.88 277 PRO A O 1
ATOM 2192 N N . VAL A 1 278 ? 18.322 2.114 -11.207 1.00 89.50 278 VAL A N 1
ATOM 2193 C CA . VAL A 1 278 ? 19.688 2.303 -10.669 1.00 89.50 278 VAL A CA 1
ATOM 2194 C C . VAL A 1 278 ? 19.779 3.467 -9.675 1.00 89.50 278 VAL A C 1
ATOM 2196 O O . VAL A 1 278 ? 20.787 3.635 -8.992 1.00 89.50 278 VAL A O 1
ATOM 2199 N N . ASN A 1 279 ? 18.733 4.295 -9.586 1.00 87.88 279 ASN A N 1
ATOM 2200 C CA . ASN A 1 279 ? 18.661 5.365 -8.602 1.00 87.88 279 ASN A CA 1
ATOM 2201 C C . ASN A 1 279 ? 18.485 4.789 -7.192 1.00 87.88 279 ASN A C 1
ATOM 2203 O O . ASN A 1 279 ? 17.630 3.942 -6.953 1.00 87.88 279 ASN A O 1
ATOM 2207 N N . GLN A 1 280 ? 19.214 5.347 -6.225 1.00 88.12 280 GLN A N 1
ATOM 2208 C CA . GLN A 1 280 ? 19.223 4.879 -4.829 1.00 88.12 280 GLN A CA 1
ATOM 2209 C C . GLN A 1 280 ? 17.875 5.026 -4.105 1.00 88.12 280 GLN A C 1
ATOM 2211 O O . GLN A 1 280 ? 17.655 4.423 -3.059 1.00 88.12 280 GLN A O 1
ATOM 2216 N N . VAL A 1 281 ? 16.973 5.856 -4.634 1.00 89.81 281 VAL A N 1
ATOM 2217 C CA . VAL A 1 281 ? 15.647 6.092 -4.060 1.00 89.81 281 VAL A CA 1
ATOM 2218 C C . VAL A 1 281 ? 14.573 5.985 -5.128 1.00 89.81 281 VAL A C 1
ATOM 2220 O O . VAL A 1 281 ? 14.793 6.302 -6.2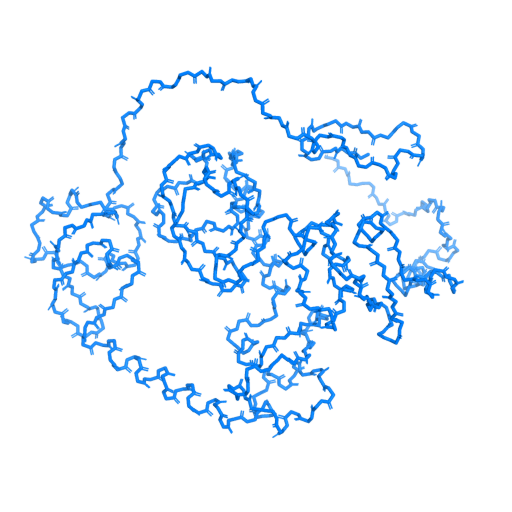97 1.00 89.81 281 VAL A O 1
ATOM 2223 N N . SER A 1 282 ? 13.380 5.569 -4.713 1.00 91.62 282 SER A N 1
ATOM 2224 C CA . SER A 1 282 ? 12.225 5.488 -5.609 1.00 91.62 282 SER A CA 1
ATOM 2225 C C . SER A 1 282 ? 11.604 6.875 -5.863 1.00 91.62 282 SER A C 1
ATOM 2227 O O . SER A 1 282 ? 11.761 7.784 -5.038 1.00 91.62 282 SER A O 1
ATOM 2229 N N . PRO A 1 283 ? 10.797 7.044 -6.929 1.00 91.06 283 PRO A N 1
ATOM 2230 C CA . PRO A 1 283 ? 10.132 8.315 -7.224 1.00 91.06 283 PRO A CA 1
ATOM 2231 C C . PRO A 1 283 ? 9.066 8.707 -6.179 1.00 91.06 283 PRO A C 1
ATOM 2233 O O . PRO A 1 283 ? 8.534 9.815 -6.234 1.00 91.06 283 PRO A O 1
ATOM 2236 N N . TRP A 1 284 ? 8.766 7.834 -5.206 1.00 92.31 284 TRP A N 1
ATOM 2237 C CA . TRP A 1 284 ? 7.922 8.125 -4.038 1.00 92.31 284 TRP A CA 1
ATOM 2238 C C . TRP A 1 284 ? 8.675 8.797 -2.877 1.00 92.31 284 TRP A C 1
ATOM 2240 O O . TRP A 1 284 ? 8.044 9.242 -1.920 1.00 92.31 284 TRP A O 1
ATOM 2250 N N . HIS A 1 285 ? 10.007 8.872 -2.942 1.00 91.56 285 HIS A N 1
ATOM 2251 C CA . HIS A 1 285 ? 10.86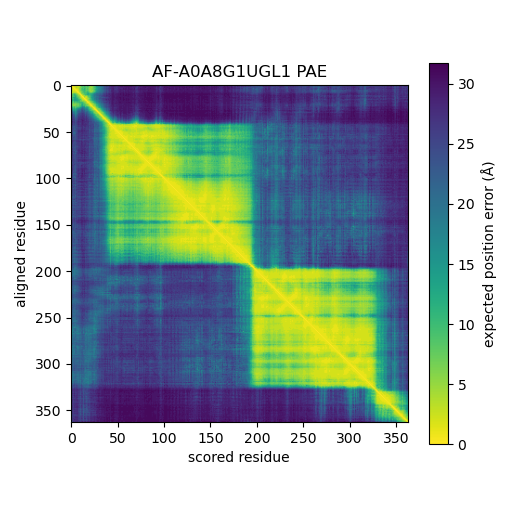3 9.444 -1.892 1.00 91.56 285 HIS A CA 1
ATOM 2252 C C . HIS A 1 285 ? 11.369 10.854 -2.219 1.00 91.56 285 HIS A C 1
ATOM 2254 O O . HIS A 1 285 ? 11.965 11.508 -1.367 1.00 91.56 285 HIS A O 1
ATOM 2260 N N . VAL A 1 286 ? 11.135 11.341 -3.439 1.00 89.81 286 VAL A N 1
ATOM 2261 C CA . VAL A 1 286 ? 11.655 12.627 -3.925 1.00 89.81 286 VAL A CA 1
ATOM 2262 C C . VAL A 1 286 ? 10.524 13.543 -4.363 1.00 89.81 286 VAL A C 1
ATOM 2264 O O . VAL A 1 286 ? 9.522 13.083 -4.907 1.00 89.81 286 VAL A O 1
ATOM 2267 N N . ARG A 1 287 ? 10.674 14.852 -4.131 1.00 89.75 287 ARG A N 1
ATOM 2268 C CA . ARG A 1 287 ? 9.735 15.858 -4.652 1.00 89.75 287 ARG A CA 1
ATOM 2269 C C . ARG A 1 287 ? 10.114 16.216 -6.098 1.00 89.75 287 ARG A C 1
ATOM 2271 O O . ARG A 1 287 ? 11.300 16.195 -6.421 1.00 89.75 287 ARG A O 1
ATOM 2278 N N . PRO A 1 288 ? 9.157 16.625 -6.948 1.00 83.75 288 PRO A N 1
ATOM 2279 C CA . PRO A 1 288 ? 9.396 16.924 -8.366 1.00 83.75 288 PRO A CA 1
ATOM 2280 C C . PRO A 1 288 ? 10.486 17.969 -8.651 1.00 83.75 288 PRO A C 1
ATOM 2282 O O . PRO A 1 288 ? 11.083 17.972 -9.723 1.00 83.75 288 PRO A O 1
ATOM 2285 N N . THR A 1 289 ? 10.743 18.872 -7.708 1.00 84.69 289 THR A N 1
ATOM 2286 C CA . THR A 1 289 ? 11.753 19.935 -7.825 1.00 84.69 289 THR A CA 1
ATOM 2287 C C . THR A 1 289 ? 12.781 19.877 -6.695 1.00 84.69 289 THR A C 1
ATOM 2289 O O . THR A 1 289 ? 13.428 20.880 -6.405 1.00 84.69 289 THR A O 1
ATOM 2292 N N . ALA A 1 290 ? 12.899 18.735 -6.008 1.00 81.31 290 ALA A N 1
ATOM 2293 C CA . ALA A 1 290 ? 13.908 18.565 -4.969 1.00 81.31 290 ALA A CA 1
ATOM 2294 C C . ALA A 1 290 ? 15.317 18.594 -5.571 1.00 81.31 290 ALA A C 1
ATOM 2296 O O . ALA A 1 290 ? 15.544 18.097 -6.675 1.00 81.31 290 ALA A O 1
ATOM 2297 N N . GLN A 1 291 ? 16.262 19.133 -4.805 1.00 82.00 291 GLN A N 1
ATOM 2298 C CA . GLN A 1 291 ? 17.679 18.881 -5.032 1.00 82.00 291 GLN A CA 1
ATOM 2299 C C . GLN A 1 291 ? 18.021 17.527 -4.408 1.00 82.00 291 GLN A C 1
ATOM 2301 O O . GLN A 1 291 ? 17.723 17.282 -3.239 1.00 82.00 291 GLN A O 1
ATOM 2306 N N . THR A 1 292 ? 18.593 16.636 -5.207 1.00 82.44 292 THR A N 1
ATOM 2307 C CA . THR A 1 292 ? 19.076 15.320 -4.783 1.00 82.44 292 THR A CA 1
ATOM 2308 C C . THR A 1 292 ? 20.595 15.353 -4.642 1.00 82.44 292 THR A C 1
ATOM 2310 O O . THR A 1 292 ? 21.261 16.136 -5.313 1.00 82.44 292 THR A O 1
ATOM 2313 N N . LEU A 1 293 ? 21.154 14.486 -3.792 1.00 85.50 293 LEU A N 1
ATOM 2314 C CA . LEU A 1 293 ? 22.612 14.341 -3.626 1.00 85.50 293 LEU A CA 1
ATOM 2315 C C . LEU A 1 293 ? 23.299 13.678 -4.833 1.00 85.50 293 LEU A C 1
ATOM 2317 O O . LEU A 1 293 ? 24.520 13.650 -4.916 1.00 85.50 293 LEU A O 1
ATOM 2321 N N . PHE A 1 294 ? 22.512 13.137 -5.761 1.00 86.44 294 PHE A N 1
ATOM 2322 C CA . PHE A 1 294 ? 22.954 12.524 -7.009 1.00 86.44 294 PHE A CA 1
ATOM 2323 C C . PHE A 1 294 ? 22.129 13.083 -8.172 1.00 86.44 294 PHE A C 1
ATOM 2325 O O . PHE A 1 294 ? 21.027 13.596 -7.958 1.00 86.44 294 PHE A O 1
ATOM 2332 N N . VAL A 1 295 ? 22.625 12.964 -9.406 1.00 92.06 295 VAL A N 1
ATOM 2333 C CA . VAL A 1 295 ? 21.838 13.281 -10.608 1.00 92.06 295 VAL A CA 1
ATOM 2334 C C . VAL A 1 295 ? 21.034 12.040 -11.000 1.00 92.06 295 VAL A C 1
ATOM 2336 O O . VAL A 1 295 ? 21.641 11.013 -11.299 1.00 92.06 295 VAL A O 1
ATOM 2339 N N . PRO A 1 296 ? 19.689 12.089 -10.997 1.00 94.75 296 PRO A N 1
ATOM 2340 C CA . PRO A 1 296 ? 18.895 10.912 -11.312 1.00 94.75 296 PRO A CA 1
ATOM 2341 C C . PRO A 1 296 ? 19.101 10.424 -12.743 1.00 94.75 296 PRO A C 1
ATOM 2343 O O . PRO A 1 296 ? 19.121 11.220 -13.687 1.00 94.75 296 PRO A O 1
ATOM 2346 N N . ALA A 1 297 ? 19.196 9.106 -12.884 1.00 96.00 297 ALA A N 1
ATOM 2347 C CA . ALA A 1 297 ? 19.145 8.406 -14.155 1.00 96.00 297 ALA A CA 1
ATOM 2348 C C . ALA A 1 297 ? 17.689 8.147 -14.575 1.00 96.00 297 ALA A C 1
ATOM 2350 O O . ALA A 1 297 ? 16.807 7.920 -13.739 1.00 96.00 297 ALA A O 1
ATOM 2351 N N . TRP A 1 298 ? 17.445 8.147 -15.878 1.00 93.94 298 TRP A N 1
ATOM 2352 C CA . TRP A 1 298 ? 16.139 7.958 -16.497 1.00 93.94 298 TRP A CA 1
ATOM 2353 C C . TRP A 1 298 ? 16.244 6.944 -17.629 1.00 93.94 298 TRP A C 1
ATOM 2355 O O . TRP A 1 298 ? 17.294 6.830 -18.261 1.00 93.94 298 TRP A O 1
ATOM 2365 N N . VAL A 1 299 ? 15.151 6.232 -17.876 1.00 92.94 299 VAL A N 1
ATOM 2366 C CA . VAL A 1 299 ? 15.004 5.252 -18.957 1.00 92.94 299 VAL A CA 1
ATOM 2367 C C . VAL A 1 299 ? 13.819 5.679 -19.813 1.00 92.94 299 VAL A C 1
ATOM 2369 O O . VAL A 1 299 ? 12.772 6.051 -19.276 1.00 92.94 299 VAL A O 1
ATOM 2372 N N . CYS A 1 300 ? 13.966 5.681 -21.137 1.00 88.38 300 CYS A N 1
ATOM 2373 C CA . CYS A 1 300 ? 12.906 6.180 -22.005 1.00 88.38 300 CYS A CA 1
ATOM 2374 C C . CYS A 1 300 ? 11.695 5.256 -21.956 1.00 88.38 300 CYS A C 1
ATOM 2376 O O . CYS A 1 300 ? 11.797 4.038 -22.056 1.00 88.38 300 CYS A O 1
ATOM 2378 N N . SER A 1 301 ? 10.511 5.861 -21.888 1.00 83.50 301 SER A N 1
ATOM 2379 C CA . SER A 1 301 ? 9.245 5.130 -21.925 1.00 83.50 301 SER A CA 1
ATOM 2380 C C . SER A 1 301 ? 8.943 4.492 -23.286 1.00 83.50 301 SER A C 1
ATOM 2382 O O . SER A 1 301 ? 8.046 3.658 -23.371 1.00 83.50 301 SER A O 1
ATOM 2384 N N . SER A 1 302 ? 9.636 4.910 -24.352 1.00 77.75 302 SER A N 1
ATOM 2385 C CA . SER A 1 302 ? 9.451 4.386 -25.717 1.00 77.75 302 SER A CA 1
ATOM 2386 C C . SER A 1 302 ? 10.528 3.390 -26.142 1.00 77.75 302 SER A C 1
ATOM 2388 O O . SER A 1 302 ? 10.272 2.598 -27.041 1.00 77.75 302 SER A O 1
ATOM 2390 N N . ASP A 1 303 ? 11.714 3.459 -25.540 1.00 79.50 303 ASP A N 1
ATOM 2391 C CA . ASP A 1 303 ? 12.849 2.603 -25.879 1.00 79.50 303 ASP A CA 1
ATOM 2392 C C . ASP A 1 303 ? 13.742 2.427 -24.637 1.00 79.50 303 ASP A C 1
ATOM 2394 O O . ASP A 1 303 ? 14.364 3.397 -24.202 1.00 79.50 303 ASP A O 1
ATOM 2398 N N . PRO A 1 304 ? 13.784 1.238 -24.019 1.00 79.31 304 PRO A N 1
ATOM 2399 C CA . PRO A 1 304 ? 14.549 1.028 -22.796 1.00 79.31 304 PRO A CA 1
ATOM 2400 C C . PRO A 1 304 ? 16.067 1.169 -22.986 1.00 79.31 304 PRO A C 1
ATOM 2402 O O . PRO A 1 304 ? 16.759 1.404 -21.997 1.00 79.31 304 PRO A O 1
ATOM 2405 N N . GLU A 1 305 ? 16.576 1.095 -24.221 1.00 84.06 305 GLU A N 1
ATOM 2406 C CA . GLU A 1 305 ? 17.996 1.320 -24.521 1.00 84.06 305 GLU A CA 1
ATOM 2407 C C . GLU A 1 305 ? 18.389 2.791 -24.332 1.00 84.06 305 GLU A C 1
ATOM 2409 O O . GLU A 1 305 ? 19.523 3.110 -23.968 1.00 84.06 305 GLU A O 1
ATOM 2414 N N . HIS A 1 306 ? 17.438 3.712 -24.511 1.00 87.88 306 HIS A N 1
ATOM 2415 C CA . HIS A 1 306 ? 17.681 5.129 -24.281 1.00 87.88 306 HIS A CA 1
ATOM 2416 C C . HIS A 1 306 ? 17.716 5.423 -22.779 1.00 87.88 306 HIS A C 1
ATOM 2418 O O . HIS A 1 306 ? 16.676 5.547 -22.115 1.00 87.88 306 HIS A O 1
ATOM 2424 N N . THR A 1 307 ? 18.921 5.623 -22.252 1.00 93.44 307 THR A N 1
ATOM 2425 C CA . THR A 1 307 ? 19.150 6.005 -20.857 1.00 93.44 307 THR A CA 1
ATOM 2426 C C . THR A 1 307 ? 19.903 7.327 -20.773 1.00 93.44 307 THR A C 1
ATOM 2428 O O . THR A 1 307 ? 20.803 7.610 -21.559 1.00 93.44 307 THR A O 1
ATOM 2431 N N . TRP A 1 308 ? 19.519 8.196 -19.837 1.00 94.81 308 TRP A N 1
ATOM 2432 C CA . TRP A 1 308 ? 20.197 9.485 -19.656 1.00 94.81 308 TRP A CA 1
ATOM 2433 C C . TRP A 1 308 ? 20.111 9.972 -18.213 1.00 94.81 308 TRP A C 1
ATOM 2435 O O . TRP A 1 308 ? 19.255 9.549 -17.439 1.00 94.81 308 TRP A O 1
ATOM 2445 N N . GLN A 1 309 ? 20.977 10.915 -17.849 1.00 95.69 309 GLN A N 1
ATOM 2446 C CA . GLN A 1 309 ? 20.935 11.588 -16.552 1.00 95.69 309 GLN A CA 1
ATOM 2447 C C . GLN A 1 309 ? 20.335 12.986 -16.692 1.00 95.69 309 GLN A C 1
ATOM 2449 O O . GLN A 1 309 ? 20.652 13.727 -17.622 1.00 95.69 309 GLN A O 1
ATOM 2454 N N . ALA A 1 310 ? 19.444 13.358 -15.773 1.00 93.00 310 ALA A N 1
ATOM 2455 C CA . ALA A 1 310 ? 18.860 14.696 -15.742 1.00 93.00 310 ALA A CA 1
ATOM 2456 C C . ALA A 1 310 ? 18.338 15.055 -14.342 1.00 93.00 310 ALA A C 1
ATOM 2458 O O . ALA A 1 310 ? 17.794 14.194 -13.647 1.00 93.00 310 ALA A O 1
ATOM 2459 N N . PRO A 1 311 ? 18.412 16.332 -13.927 1.00 91.00 311 PRO A N 1
ATOM 2460 C CA . PRO A 1 311 ? 17.835 16.767 -12.663 1.00 91.00 311 PRO A CA 1
ATOM 2461 C C . PRO A 1 311 ? 16.300 16.706 -12.691 1.00 91.00 311 PRO A C 1
ATOM 2463 O O . PRO A 1 311 ? 15.663 17.021 -13.701 1.00 91.00 311 PRO A O 1
ATOM 2466 N N . LEU A 1 312 ? 15.706 16.390 -11.535 1.00 85.94 312 LEU A N 1
ATOM 2467 C CA . LEU A 1 312 ? 14.255 16.341 -11.299 1.00 85.94 312 LEU A CA 1
ATOM 2468 C C . LEU A 1 312 ? 13.515 17.571 -11.844 1.00 85.94 312 LEU A C 1
ATOM 2470 O O . LEU A 1 312 ? 12.517 17.426 -12.546 1.00 85.94 312 LEU A O 1
ATOM 2474 N N . ALA A 1 313 ? 14.033 18.777 -11.588 1.00 84.81 313 ALA A N 1
ATOM 2475 C CA . ALA A 1 313 ? 13.408 20.022 -12.032 1.00 84.81 313 ALA A CA 1
ATOM 2476 C C . ALA A 1 313 ? 13.271 20.114 -13.563 1.00 84.81 313 ALA A C 1
ATOM 2478 O O . ALA A 1 313 ? 12.221 20.513 -14.059 1.00 84.81 313 ALA A O 1
ATOM 2479 N N . SER A 1 314 ? 14.288 19.687 -14.322 1.00 84.94 314 SER A N 1
ATOM 2480 C CA . SER A 1 314 ? 14.234 19.678 -15.794 1.00 84.94 314 SER A CA 1
ATOM 2481 C C . SER A 1 314 ? 13.136 18.741 -16.301 1.00 84.94 314 SER A C 1
ATOM 2483 O O . SER A 1 314 ? 12.373 19.070 -17.209 1.00 84.94 314 SER A O 1
ATOM 2485 N N . ARG A 1 315 ? 13.008 17.581 -15.657 1.00 87.06 315 ARG A N 1
ATOM 2486 C CA . ARG A 1 315 ? 12.038 16.542 -16.009 1.00 87.06 315 ARG A CA 1
ATOM 2487 C C . ARG A 1 315 ? 10.612 16.935 -15.653 1.00 87.06 315 ARG A C 1
ATOM 2489 O O . ARG A 1 315 ? 9.706 16.768 -16.466 1.00 87.06 315 ARG A O 1
ATOM 2496 N N . SER A 1 316 ? 10.424 17.542 -14.488 1.00 80.50 316 SER A N 1
ATOM 2497 C CA . SER A 1 316 ? 9.141 18.106 -14.059 1.00 80.50 316 SER A CA 1
ATOM 2498 C C . SER A 1 316 ? 8.692 19.285 -14.932 1.00 80.50 316 SER A C 1
ATOM 2500 O O . SER A 1 316 ? 7.492 19.493 -15.095 1.00 80.50 316 SER A O 1
ATOM 2502 N N . ASN A 1 317 ? 9.634 20.000 -15.560 1.00 78.94 317 ASN A N 1
ATOM 2503 C CA . ASN A 1 317 ? 9.362 21.072 -16.525 1.00 78.94 317 ASN A CA 1
ATOM 2504 C C . ASN A 1 317 ? 9.097 20.570 -17.960 1.00 78.94 317 ASN A C 1
ATOM 2506 O O . ASN A 1 317 ? 8.905 21.378 -18.866 1.00 78.94 317 ASN A O 1
ATOM 2510 N N . GLY A 1 318 ? 9.053 19.251 -18.179 1.00 77.06 318 GLY A N 1
ATOM 2511 C CA . GLY A 1 318 ? 8.629 18.657 -19.449 1.00 77.06 318 GLY A CA 1
ATOM 2512 C C . GLY A 1 318 ? 9.754 18.287 -20.416 1.00 77.06 318 GLY A C 1
ATOM 2513 O O . GLY A 1 318 ? 9.458 17.886 -21.543 1.00 77.06 318 GLY A O 1
ATOM 2514 N N . SER A 1 319 ? 11.024 18.370 -20.004 1.00 80.38 319 SER A N 1
ATOM 2515 C CA . SER A 1 319 ? 12.123 17.780 -20.777 1.00 80.38 319 SER A CA 1
ATOM 2516 C C . SER A 1 319 ? 11.888 16.277 -20.951 1.00 80.38 319 SER A C 1
ATOM 2518 O O . SER A 1 319 ? 11.570 15.596 -19.978 1.00 80.38 319 SER A O 1
ATOM 2520 N N . GLY A 1 320 ? 12.036 15.778 -22.182 1.00 84.69 320 GLY A N 1
ATOM 2521 C CA . GLY A 1 320 ? 11.868 14.370 -22.564 1.00 84.69 320 GLY A CA 1
ATOM 2522 C C . GLY A 1 320 ? 13.200 13.657 -22.820 1.00 84.69 320 GLY A C 1
ATOM 2523 O O . GLY A 1 320 ? 14.263 14.208 -22.539 1.00 84.69 320 GLY A O 1
ATOM 2524 N N . CYS A 1 321 ? 13.138 12.421 -23.316 1.00 87.25 321 CYS A N 1
ATOM 2525 C CA . CYS A 1 321 ? 14.319 11.678 -23.768 1.00 87.25 321 CYS A CA 1
ATOM 2526 C C . CYS A 1 321 ? 15.069 12.477 -24.861 1.00 87.25 321 CYS A C 1
ATOM 2528 O O . CYS A 1 321 ? 14.430 12.864 -25.849 1.00 87.25 321 CYS A O 1
ATOM 2530 N N . PRO A 1 322 ? 16.382 12.741 -24.704 1.00 86.62 322 PRO A N 1
ATOM 2531 C CA . PRO A 1 322 ? 17.176 13.473 -25.694 1.00 86.62 322 PRO A CA 1
ATOM 2532 C C . PRO A 1 322 ? 17.186 12.791 -27.066 1.00 86.62 322 PRO A C 1
ATOM 2534 O O . PRO A 1 322 ? 16.914 13.438 -28.073 1.00 86.62 322 PRO A O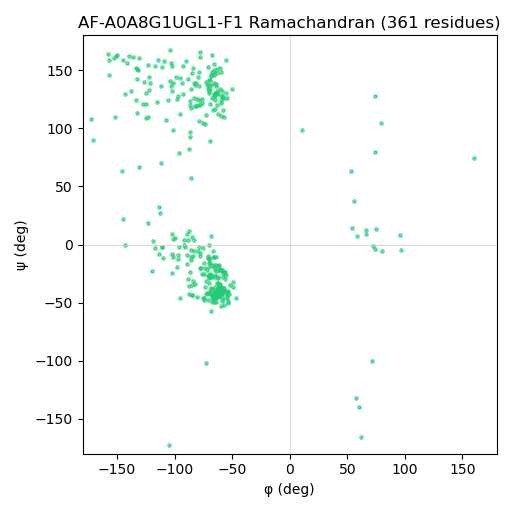 1
ATOM 2537 N N . GLU A 1 323 ? 17.360 11.472 -27.099 1.00 82.25 323 GLU A N 1
ATOM 2538 C CA . GLU A 1 323 ? 17.452 10.700 -28.343 1.00 82.25 323 GLU A CA 1
ATOM 2539 C C . GLU A 1 323 ? 16.131 10.709 -29.126 1.00 82.25 323 GLU A C 1
ATOM 2541 O O . GLU A 1 323 ? 16.106 10.941 -30.335 1.00 82.25 323 GLU A O 1
ATOM 2546 N N . CYS A 1 324 ? 14.990 10.564 -28.441 1.00 77.81 324 CYS A N 1
ATOM 2547 C CA . CYS A 1 324 ? 13.675 10.691 -29.078 1.00 77.81 324 CYS A CA 1
ATOM 2548 C C . CYS A 1 324 ? 13.363 12.128 -29.530 1.00 77.81 324 CYS A C 1
ATOM 2550 O O . CYS A 1 324 ? 12.548 12.333 -30.436 1.00 77.81 324 CYS A O 1
ATOM 2552 N N . ARG A 1 325 ? 13.956 13.135 -28.876 1.00 72.31 325 ARG A N 1
ATOM 2553 C CA . ARG A 1 325 ? 13.807 14.541 -29.265 1.00 72.31 325 ARG A CA 1
ATOM 2554 C C . ARG A 1 325 ? 14.589 14.833 -30.543 1.00 72.31 325 ARG A C 1
ATOM 2556 O O . ARG A 1 325 ? 14.040 15.502 -31.414 1.00 72.31 325 ARG A O 1
ATOM 2563 N N . GLU A 1 326 ? 15.809 14.316 -30.656 1.00 61.50 326 GLU A N 1
ATOM 2564 C CA . GLU A 1 326 ? 16.673 14.474 -31.830 1.00 61.50 326 GLU A CA 1
ATOM 2565 C C . GLU A 1 326 ? 16.157 13.695 -33.045 1.00 61.50 326 GLU A C 1
ATOM 2567 O O . GLU A 1 326 ? 16.114 14.240 -34.145 1.00 61.50 326 GLU A O 1
ATOM 2572 N N . ARG A 1 327 ? 15.664 12.463 -32.851 1.00 59.84 327 ARG A N 1
ATOM 2573 C CA . ARG A 1 327 ? 15.129 11.623 -33.943 1.00 59.84 327 ARG A CA 1
ATOM 2574 C C . ARG A 1 327 ? 13.715 12.003 -34.409 1.00 59.84 327 ARG A C 1
ATOM 2576 O O . ARG A 1 327 ? 13.263 11.517 -35.439 1.00 59.84 327 ARG A O 1
ATOM 2583 N N . GLY A 1 328 ? 13.023 12.894 -33.693 1.00 54.41 328 GLY A N 1
ATOM 2584 C CA . GLY A 1 328 ? 11.729 13.444 -34.098 1.00 54.41 328 GLY A CA 1
ATOM 2585 C C . GLY A 1 328 ? 10.515 12.533 -33.841 1.00 54.41 328 GLY A C 1
ATOM 2586 O O . GLY A 1 328 ? 10.179 11.673 -34.643 1.00 54.41 328 GLY A O 1
ATOM 2587 N N . LYS A 1 329 ? 9.752 12.891 -32.792 1.00 53.59 329 LYS A N 1
ATOM 2588 C CA . LYS A 1 329 ? 8.428 12.377 -32.352 1.00 53.59 329 LYS A CA 1
ATOM 2589 C C . LYS A 1 329 ? 8.449 10.985 -31.691 1.00 53.59 329 LYS A C 1
ATOM 2591 O O . LYS A 1 329 ? 8.917 10.006 -32.247 1.00 53.59 329 LYS A O 1
ATOM 2596 N N . SER A 1 330 ? 7.847 10.904 -30.498 1.00 57.62 330 SER A N 1
ATOM 2597 C CA . SER A 1 330 ? 7.649 9.650 -29.756 1.00 57.62 330 SER A CA 1
ATOM 2598 C C . SER A 1 330 ? 6.800 8.644 -30.542 1.00 57.62 330 SER A C 1
ATOM 2600 O O . SER A 1 330 ? 5.915 9.049 -31.301 1.00 57.62 330 SER A O 1
ATOM 2602 N N . GLN A 1 331 ? 7.000 7.342 -30.302 1.00 53.28 331 GLN A N 1
ATOM 2603 C CA . GLN A 1 331 ? 6.188 6.264 -30.892 1.00 53.28 331 GLN A CA 1
ATOM 2604 C C . GLN A 1 331 ? 4.684 6.514 -30.739 1.00 53.28 331 GLN A C 1
ATOM 2606 O O . GLN A 1 331 ? 3.926 6.275 -31.665 1.00 53.28 331 GLN A O 1
ATOM 2611 N N . VAL A 1 332 ? 4.247 7.086 -29.615 1.00 53.28 332 VAL A N 1
ATOM 2612 C CA . VAL A 1 332 ? 2.843 7.460 -29.379 1.00 53.28 332 VAL A CA 1
ATOM 2613 C C . VAL A 1 332 ? 2.359 8.510 -30.382 1.00 53.28 332 VAL A C 1
ATOM 2615 O O . VAL A 1 332 ? 1.256 8.419 -30.910 1.00 53.28 332 VAL A O 1
ATOM 2618 N N . LYS A 1 333 ? 3.189 9.507 -30.697 1.00 58.44 333 LYS A N 1
ATOM 2619 C CA . LYS A 1 333 ? 2.859 10.540 -31.683 1.00 58.44 333 LYS A CA 1
ATOM 2620 C C . LYS A 1 333 ? 2.904 9.989 -33.111 1.00 58.44 333 LYS A C 1
ATOM 2622 O O . LYS A 1 333 ? 2.112 10.439 -33.931 1.00 58.44 333 LYS A O 1
ATOM 2627 N N . LEU A 1 334 ? 3.771 9.014 -33.392 1.00 62.09 334 LEU A N 1
ATOM 2628 C CA . LEU A 1 334 ? 3.802 8.287 -34.665 1.00 62.09 334 LEU A CA 1
ATOM 2629 C C . LEU A 1 334 ? 2.591 7.359 -34.820 1.00 62.09 334 LEU A C 1
ATOM 2631 O O . LEU A 1 334 ? 1.961 7.376 -35.867 1.00 62.09 334 LEU A O 1
ATOM 2635 N N . ALA A 1 335 ? 2.193 6.645 -33.768 1.00 60.78 335 ALA A N 1
ATOM 2636 C CA . ALA A 1 335 ? 1.014 5.785 -33.752 1.00 60.78 335 ALA A CA 1
ATOM 2637 C C . ALA A 1 335 ? -0.278 6.600 -33.894 1.00 60.78 335 ALA A C 1
ATOM 2639 O O . ALA A 1 335 ? -1.134 6.266 -34.707 1.00 60.78 335 ALA A O 1
ATOM 2640 N N . HIS A 1 336 ? -0.402 7.722 -33.175 1.00 63.03 336 HIS A N 1
ATOM 2641 C CA . HIS A 1 336 ? -1.529 8.639 -33.354 1.00 63.03 336 HIS A CA 1
ATOM 2642 C C . HIS A 1 336 ? -1.539 9.288 -34.738 1.00 63.03 336 HIS A C 1
ATOM 2644 O O . HIS A 1 336 ? -2.611 9.480 -35.300 1.00 63.03 336 HIS A O 1
ATOM 2650 N N . HIS A 1 337 ? -0.374 9.616 -35.299 1.00 65.56 337 HIS A N 1
ATOM 2651 C CA . HIS A 1 337 ? -0.279 10.148 -36.654 1.00 65.56 337 HIS A CA 1
ATOM 2652 C C . HIS A 1 337 ? -0.659 9.104 -37.706 1.00 65.56 337 HIS A C 1
ATOM 2654 O O . HIS A 1 337 ? -1.460 9.411 -38.574 1.00 65.56 337 HIS A O 1
ATOM 2660 N N . ALA A 1 338 ? -0.158 7.873 -37.598 1.00 68.31 338 ALA A N 1
ATOM 2661 C CA . ALA A 1 338 ? -0.497 6.771 -38.494 1.00 68.31 338 ALA A CA 1
ATOM 2662 C C . ALA A 1 338 ? -1.995 6.441 -38.429 1.00 68.31 338 ALA A C 1
ATOM 2664 O O . ALA A 1 338 ? -2.654 6.339 -39.461 1.00 68.31 338 ALA A O 1
ATOM 2665 N N . ALA A 1 339 ? -2.561 6.375 -37.219 1.00 73.38 339 ALA A N 1
ATOM 2666 C CA . ALA A 1 339 ? -3.996 6.189 -37.029 1.00 73.38 339 ALA A CA 1
ATOM 2667 C C . ALA A 1 339 ? -4.803 7.359 -37.625 1.00 73.38 339 ALA A C 1
ATOM 2669 O O . ALA A 1 339 ? -5.809 7.142 -38.294 1.00 73.38 339 ALA A O 1
ATOM 2670 N N . ALA A 1 340 ? -4.349 8.602 -37.437 1.00 70.69 340 ALA A N 1
ATOM 2671 C CA . ALA A 1 340 ? -5.001 9.778 -38.005 1.00 70.69 340 ALA A CA 1
ATOM 2672 C C . ALA A 1 340 ? -4.888 9.838 -39.537 1.00 70.69 340 ALA A C 1
ATOM 2674 O O . ALA A 1 340 ? -5.844 10.232 -40.193 1.00 70.69 340 ALA A O 1
ATOM 2675 N N . GLN A 1 341 ? -3.764 9.428 -40.124 1.00 76.00 341 GLN A N 1
ATOM 2676 C CA . GLN A 1 341 ? -3.604 9.338 -41.577 1.00 76.00 341 GLN A CA 1
ATOM 2677 C C . GLN A 1 341 ? -4.507 8.261 -42.175 1.00 76.00 341 GLN A C 1
ATOM 2679 O O . GLN A 1 341 ? -5.113 8.482 -43.217 1.00 76.00 341 GLN A O 1
ATOM 2684 N N . HIS A 1 342 ? -4.656 7.123 -41.500 1.00 75.81 342 HIS A N 1
ATOM 2685 C CA . HIS A 1 342 ? -5.551 6.067 -41.961 1.00 75.81 342 HIS A CA 1
ATOM 2686 C C . HIS A 1 342 ? -7.020 6.521 -41.986 1.00 75.81 342 HIS A C 1
ATOM 2688 O O . HIS A 1 342 ? -7.741 6.232 -42.934 1.00 75.81 342 HIS A O 1
ATOM 2694 N N . VAL A 1 343 ? -7.456 7.270 -40.967 1.00 73.25 343 VAL A N 1
ATOM 2695 C CA . VAL A 1 343 ? -8.856 7.710 -40.842 1.00 73.25 343 VAL A CA 1
ATOM 2696 C C . VAL A 1 343 ? -9.151 8.991 -41.635 1.00 73.25 343 VAL A C 1
ATOM 2698 O O . VAL A 1 343 ? -10.253 9.146 -42.154 1.00 73.25 343 VAL A O 1
ATOM 2701 N N . PHE A 1 344 ? -8.198 9.922 -41.732 1.00 69.75 344 PHE A N 1
ATOM 2702 C CA . PHE A 1 344 ? -8.421 11.268 -42.288 1.00 69.75 344 PHE A CA 1
ATOM 2703 C C . PHE A 1 344 ? -7.578 11.582 -43.535 1.00 69.75 344 PHE A C 1
ATOM 2705 O O . PHE A 1 344 ? -7.636 12.701 -44.043 1.00 69.75 344 PHE A O 1
ATOM 2712 N N . GLY A 1 345 ? -6.785 10.630 -44.032 1.00 75.00 345 GLY A N 1
ATOM 2713 C CA . GLY A 1 345 ? -5.912 10.807 -45.191 1.00 75.00 345 GLY A CA 1
ATOM 2714 C C . GLY A 1 345 ? -4.712 11.705 -44.885 1.00 75.00 345 GLY A C 1
ATOM 2715 O O . GLY A 1 345 ? -3.719 11.277 -44.298 1.00 75.00 345 GLY A O 1
ATOM 2716 N N . THR A 1 346 ? -4.780 12.977 -45.275 1.00 65.75 346 THR A N 1
ATOM 2717 C CA . THR A 1 346 ? -3.672 13.942 -45.162 1.00 65.75 346 THR A CA 1
ATOM 2718 C C . THR A 1 346 ? -3.629 14.616 -43.786 1.00 65.75 346 THR A C 1
ATOM 2720 O O . THR A 1 346 ? -3.726 15.840 -43.668 1.00 65.75 346 THR A O 1
ATOM 2723 N N . ALA A 1 347 ? -3.534 13.824 -42.717 1.00 59.75 347 ALA A N 1
ATOM 2724 C CA . ALA A 1 347 ? -3.419 14.358 -41.363 1.00 59.75 347 ALA A CA 1
ATOM 2725 C C . ALA A 1 347 ? -1.996 14.882 -41.097 1.00 59.75 347 ALA A C 1
ATOM 2727 O O . ALA A 1 347 ? -1.029 14.133 -41.210 1.00 59.75 347 ALA A O 1
ATOM 2728 N N . THR A 1 348 ? -1.877 16.147 -40.674 1.00 57.78 348 THR A N 1
ATOM 2729 C CA . THR A 1 348 ? -0.593 16.790 -40.337 1.00 57.78 348 THR A CA 1
ATOM 2730 C C . THR A 1 348 ? -0.645 17.391 -38.931 1.00 57.78 348 THR A C 1
ATOM 2732 O O . THR A 1 348 ? -1.642 17.978 -38.512 1.00 57.78 348 THR A O 1
ATOM 2735 N N . SER A 1 349 ? 0.446 17.258 -38.170 1.00 50.53 349 SER A N 1
ATOM 2736 C CA . SER A 1 349 ? 0.542 17.770 -36.793 1.00 50.53 349 SER A CA 1
ATOM 2737 C C . SER A 1 349 ? 0.345 19.291 -36.736 1.00 50.53 349 SER A C 1
ATOM 2739 O O . SER A 1 349 ? 1.131 20.020 -37.327 1.00 50.53 349 SER A O 1
ATOM 2741 N N . GLY A 1 350 ? -0.625 19.762 -35.945 1.00 49.69 350 GLY A N 1
ATOM 2742 C CA . GLY A 1 350 ? -0.882 21.194 -35.712 1.00 49.69 350 GLY A CA 1
ATOM 2743 C C . GLY A 1 350 ? -1.979 21.810 -36.588 1.00 49.69 350 GLY A C 1
ATOM 2744 O O . GLY A 1 350 ? -2.352 22.955 -36.355 1.00 49.69 350 GLY A O 1
ATOM 2745 N N . LEU A 1 351 ? -2.530 21.054 -37.542 1.00 47.00 351 LEU A N 1
ATOM 2746 C CA . LEU A 1 351 ? -3.676 21.463 -38.354 1.00 47.00 351 LEU A CA 1
ATOM 2747 C C . LEU A 1 351 ? -4.975 20.892 -37.775 1.00 47.00 351 LEU A C 1
ATOM 2749 O O . LEU A 1 351 ? -5.092 19.692 -37.525 1.00 47.00 351 LEU A O 1
ATOM 2753 N N . THR A 1 352 ? -5.963 21.760 -37.563 1.00 54.34 352 THR A N 1
ATOM 2754 C CA . THR A 1 352 ? -7.301 21.361 -37.115 1.00 54.34 352 THR A CA 1
ATOM 2755 C C . THR A 1 352 ? -8.043 20.689 -38.266 1.00 54.34 352 THR A C 1
ATOM 2757 O O . THR A 1 352 ? -8.414 21.348 -39.234 1.00 54.34 352 THR A O 1
ATOM 2760 N N . VAL A 1 353 ? -8.293 19.384 -38.155 1.00 53.81 353 VAL A N 1
ATOM 2761 C CA . VAL A 1 353 ? -9.072 18.630 -39.145 1.00 53.81 353 VAL A CA 1
ATOM 2762 C C . VAL A 1 353 ? -10.557 18.732 -38.801 1.00 53.81 353 VAL A C 1
ATOM 2764 O O . VAL A 1 353 ? -10.982 18.325 -37.721 1.00 53.81 353 VAL A O 1
ATOM 2767 N N . ARG A 1 354 ? -11.363 19.278 -39.718 1.00 57.03 354 ARG A N 1
ATOM 2768 C CA . ARG A 1 354 ? -12.831 19.269 -39.619 1.00 57.03 354 ARG A CA 1
ATOM 2769 C C . ARG A 1 354 ? -13.365 18.084 -40.419 1.00 57.03 354 ARG A C 1
ATOM 2771 O O . ARG A 1 354 ? -13.255 18.075 -41.639 1.00 57.03 354 ARG A O 1
ATOM 2778 N N . HIS A 1 355 ? -13.933 17.091 -39.737 1.00 63.44 355 HIS A N 1
ATOM 2779 C CA . HIS A 1 355 ? -14.484 15.887 -40.363 1.00 63.44 355 HIS A CA 1
ATOM 2780 C C . HIS A 1 355 ? -15.877 15.576 -39.806 1.00 63.44 355 HIS A C 1
ATOM 2782 O O . HIS A 1 355 ? -16.109 15.734 -38.610 1.00 63.44 355 HIS A O 1
ATOM 2788 N N . LYS A 1 356 ? -16.794 15.099 -40.660 1.00 61.16 356 LYS A N 1
ATOM 2789 C CA . LYS A 1 356 ? -18.222 14.887 -40.334 1.00 61.16 356 LYS A CA 1
ATOM 2790 C C . LYS A 1 356 ? -18.461 13.887 -39.191 1.00 61.16 356 LYS A C 1
ATOM 2792 O O . LYS A 1 356 ? -19.497 13.937 -38.545 1.00 61.16 356 LYS A O 1
ATOM 2797 N N . ALA A 1 357 ? -17.490 13.010 -38.930 1.00 60.44 357 ALA A N 1
ATOM 2798 C CA . ALA A 1 357 ? -17.518 12.059 -37.815 1.00 60.44 357 ALA A CA 1
ATOM 2799 C C . ALA A 1 357 ? -17.367 12.724 -36.430 1.00 60.44 357 ALA A C 1
ATOM 2801 O O . ALA A 1 357 ? -17.739 12.131 -35.422 1.00 60.44 357 ALA A O 1
ATOM 2802 N N . PHE A 1 358 ? -16.840 13.951 -36.365 1.00 53.94 358 PHE A N 1
ATOM 2803 C CA . PHE A 1 358 ? -16.779 14.737 -35.136 1.00 53.94 358 PHE A CA 1
ATOM 2804 C C . PHE A 1 358 ? -17.976 15.685 -35.083 1.00 53.94 358 PHE A C 1
ATOM 2806 O O . PHE A 1 358 ? -17.863 16.871 -35.389 1.00 53.94 358 PHE A O 1
ATOM 2813 N N . ALA A 1 359 ? -19.141 15.159 -34.708 1.00 48.38 359 ALA A N 1
ATOM 2814 C CA . ALA A 1 359 ? -20.255 16.015 -34.320 1.00 48.38 359 ALA A CA 1
ATOM 2815 C C . ALA A 1 359 ? -19.931 16.663 -32.958 1.00 48.38 359 ALA A C 1
ATOM 2817 O O . ALA A 1 359 ? -19.468 15.962 -32.048 1.00 48.38 359 ALA A O 1
ATOM 2818 N N . PRO A 1 360 ? -20.138 17.981 -32.777 1.00 45.44 360 PRO A N 1
ATOM 2819 C CA . PRO A 1 360 ? -20.052 18.576 -31.452 1.00 45.44 360 PRO A CA 1
ATOM 2820 C C . PRO A 1 360 ? -21.107 17.920 -30.559 1.00 45.44 360 PRO A C 1
ATOM 2822 O O . PRO A 1 360 ? -22.256 17.756 -30.965 1.00 45.44 360 PRO A O 1
ATOM 2825 N N . ARG A 1 361 ? -20.714 17.530 -29.342 1.00 39.81 361 ARG A N 1
ATOM 2826 C CA . ARG A 1 361 ? -21.677 17.108 -28.321 1.00 39.81 361 ARG A CA 1
ATOM 2827 C C . ARG A 1 361 ? -22.615 18.287 -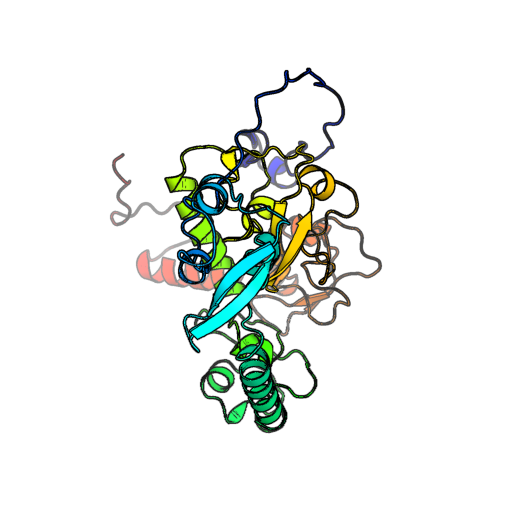28.065 1.00 39.81 361 ARG A C 1
ATOM 2829 O O . ARG A 1 361 ? -22.172 19.311 -27.551 1.00 39.81 361 ARG A O 1
ATOM 2836 N N . SER A 1 362 ? -23.869 18.151 -28.479 1.00 43.47 362 SER A N 1
ATOM 2837 C CA . SER A 1 362 ? -24.956 19.038 -28.075 1.00 43.47 362 SER A CA 1
ATOM 2838 C C . SER A 1 362 ? -25.068 18.996 -26.550 1.00 43.47 362 SER A C 1
ATOM 2840 O O . SER A 1 362 ? -25.060 17.907 -25.971 1.00 43.47 362 SER A O 1
ATOM 2842 N N . TYR A 1 363 ? -25.048 20.184 -25.944 1.00 40.84 363 TYR A N 1
ATOM 2843 C CA . TYR A 1 363 ? -25.022 20.409 -24.498 1.00 40.84 363 TYR A CA 1
ATOM 2844 C C . TYR A 1 363 ? -26.317 20.011 -23.804 1.00 40.84 363 TYR A C 1
ATOM 2846 O O . TYR A 1 363 ? -27.388 20.205 -24.423 1.00 40.84 363 TYR A O 1
#

Secondary structure (DSSP, 8-state):
-B-TTT--B--SSGGGGGS--GGGS---SS-----------PPBGGGS--GGGGGB-TTTS-HHHHHH-BTT--SEEEEE-TTT--EEEEEHHHHHHS---TTHHHHHHHHHHHHHHHHHH-BGGG-HHHHTTB--SS-TTTSBTTSS---EEB--TTS---EE-HHHHHHH--HHHHHHHHHHHHHHHHHHH-S--BS-HHHHTTB-TTTTTT--GGG-BTT----EEEE-TTT--EEEE-TTGGGSTT-BS-TTT--BTT-HHHH-HHHHHTB-TTSSS-TTSS-TTPPPSSPPEEE-SS-TT-EEE--HHHHHTT---HHHHHS-S-HHHHHHHHHHHHHHSS--TT-----TT------

Sequence (363 aa):
MRCRYCGRLSAERLGDIAFGCRCGANPSRAKQTSHAPGEKRRELLKNSGLPVLGWWHHEANGTAQWETATVTAVREVAWRCPDCGLRFTARVSHMLHARQCPACEPRHRAERDATLERLRITPVAELPELLEAWADDEDPRTVFVAGDGGLRRFRCPRGHHPWVSPLRYLHSGCPSCRSLKTSADRQEAEAASGVPFRLSPEIAAQWHPTLNGRLSLAKISHGSRRTVWWQDPGCGHAWQDTPAERQKGQRLRCPVCHTILDSLAFHFPRPAAEWSPVNQVSPWHVRPTAQTLFVPAWVCSSDPEHTWQAPLASRSNGSGCPECRERGKSQVKLAHHAAAQHVFGTATSGLTVRHKAFAPRSY

Nearest PDB structures (foldseek):
  6yxx-assembly1_E2  TM=2.043E-01  e=1.530E-09  Trypanosoma brucei brucei
  6sga-assembly1_Fd  TM=5.822E-01  e=1.076E-02  Trypanosoma brucei brucei
  6hiv-assembly1_DS  TM=3.313E-01  e=4.166E-04  Trypanosoma brucei brucei
  9bei-assembly1_A  TM=1.893E-01  e=6.751E+00  Homo sapiens